Protein AF-A0A0M3QE42-F1 (afdb_monomer_lite)

Foldseek 3Di:
DDPPPDPDQPFDLVVCLVLLVVLQVLQQAWADDDPDTHGGDHCPVCSSVLSVLLSVLLVLLVVLLVVQVLLQQQAQPLDPVQCVDPVDPHGSDDPPPPDDPDSNVVCCVRPVPDHRDQDQQDDPPPPDVPDDDDPHFDRLRSCLVVLVSLQVSCCVRVNCVPVPRLDWAFDDPPVDPPGFTDSNNIHSSNSSSQSSVCVSPVRDGSSSVRCSNVVSVVVVVVVVVVD

Secondary structure (DSSP, 8-state):
---PPPPPPSS-GGGGHHHHHHHHHHHHS-B--SSSPBP----GGGHHHHHHHHHHHHHHHHHHHHHHHHHHSPPPPSSHHHHS-TTSPPPSS--TT---S-HHHHHHHHT-S---------------TTSPPPSSPPPSTTHHHHHHHHHHHHHHHT-STTS--S----B--SS-TTSPPBGGGS-HHHHHHHHHHHHH-TT--HHHHTTHHHHHHHHHHHHHHH-

Structure (mmCIF, N/CA/C/O backbone):
data_AF-A0A0M3QE42-F1
#
_entry.id   AF-A0A0M3QE42-F1
#
loop_
_atom_site.group_PDB
_atom_site.id
_atom_site.type_symbol
_atom_site.label_atom_id
_atom_site.label_alt_id
_atom_site.label_comp_id
_atom_site.label_asym_id
_atom_site.label_entity_id
_atom_site.label_seq_id
_atom_site.pdbx_PDB_ins_code
_atom_site.Cartn_x
_atom_site.Cartn_y
_atom_site.Cartn_z
_atom_site.occupancy
_atom_site.B_iso_or_equiv
_atom_site.auth_seq_id
_atom_site.auth_comp_id
_atom_site.auth_asym_id
_atom_site.auth_atom_id
_atom_site.pdbx_PDB_model_num
ATOM 1 N N . MET A 1 1 ? -15.932 -22.893 -26.365 1.00 44.62 1 MET A N 1
ATOM 2 C CA . MET A 1 1 ? -15.467 -22.001 -25.290 1.00 44.62 1 MET A CA 1
ATOM 3 C C . MET A 1 1 ? -14.623 -22.874 -24.398 1.00 44.62 1 MET A C 1
ATOM 5 O O . MET A 1 1 ? -15.162 -23.825 -23.853 1.00 44.62 1 MET A O 1
ATOM 9 N N . SER A 1 2 ? -13.308 -22.689 -24.432 1.00 50.50 2 SER A N 1
ATOM 10 C CA . SER A 1 2 ? -12.393 -23.482 -23.618 1.00 50.50 2 SER A CA 1
ATOM 11 C C . SER A 1 2 ? -12.489 -22.955 -22.192 1.00 50.50 2 SER A C 1
ATOM 13 O O . SER A 1 2 ? -12.127 -21.806 -21.953 1.00 50.50 2 SER A O 1
ATOM 15 N N . ASP A 1 3 ? -13.030 -23.766 -21.284 1.00 55.09 3 ASP A N 1
ATOM 16 C CA . ASP A 1 3 ? -12.872 -23.574 -19.842 1.00 55.09 3 ASP A CA 1
ATOM 17 C C . ASP A 1 3 ? -11.412 -23.890 -19.505 1.00 55.09 3 ASP A C 1
ATOM 19 O O . ASP A 1 3 ? -11.077 -24.988 -19.063 1.00 55.09 3 ASP A O 1
ATOM 23 N N . GLU A 1 4 ? -10.511 -22.955 -19.806 1.00 64.25 4 GLU A N 1
ATOM 24 C CA . GLU A 1 4 ? -9.191 -23.000 -19.193 1.00 64.25 4 GLU A CA 1
ATOM 25 C C . GLU A 1 4 ? -9.388 -22.785 -17.688 1.00 64.25 4 GLU A C 1
ATOM 27 O O . GLU A 1 4 ? -10.012 -21.790 -17.292 1.00 64.25 4 GLU A O 1
ATOM 32 N N . PRO A 1 5 ? -8.928 -23.724 -16.838 1.00 63.28 5 PRO A N 1
ATOM 33 C CA . PRO A 1 5 ? -9.005 -23.541 -15.402 1.00 63.28 5 PRO A CA 1
ATOM 34 C C . PRO A 1 5 ? -8.263 -22.252 -15.054 1.00 63.28 5 PRO A C 1
ATOM 36 O O . PRO A 1 5 ? -7.123 -22.051 -15.475 1.00 63.28 5 PRO A O 1
ATOM 39 N N . GLN A 1 6 ? -8.938 -21.364 -14.322 1.00 66.81 6 GLN A N 1
ATOM 40 C CA . GLN A 1 6 ? -8.297 -20.160 -13.808 1.00 66.81 6 GLN A CA 1
ATOM 41 C C . GLN A 1 6 ? -7.058 -20.585 -13.009 1.00 66.81 6 GLN A C 1
ATOM 43 O O . GLN A 1 6 ? -7.158 -21.540 -12.229 1.00 66.81 6 GLN A O 1
ATOM 48 N N . PRO A 1 7 ? -5.906 -19.922 -13.209 1.00 75.00 7 PRO A N 1
ATOM 49 C CA . PRO A 1 7 ? -4.719 -20.217 -12.426 1.00 75.00 7 PRO A CA 1
ATOM 50 C C . PRO A 1 7 ? -5.053 -20.073 -10.940 1.00 75.00 7 PRO A C 1
ATOM 52 O O . PRO A 1 7 ? -5.794 -19.169 -10.545 1.00 75.00 7 PRO A O 1
ATOM 55 N N . GLU A 1 8 ? -4.548 -20.999 -10.125 1.00 80.56 8 GLU A N 1
ATOM 56 C CA . GLU A 1 8 ? -4.733 -20.914 -8.680 1.00 80.56 8 GLU A CA 1
ATOM 57 C C . GLU A 1 8 ? -4.116 -19.606 -8.158 1.00 80.56 8 GLU A C 1
ATOM 59 O O . GLU A 1 8 ? -3.025 -19.232 -8.601 1.00 80.56 8 GLU A O 1
ATOM 64 N N . PRO A 1 9 ? -4.794 -18.898 -7.234 1.00 82.50 9 PRO A N 1
ATOM 65 C CA . PRO A 1 9 ? -4.269 -17.658 -6.684 1.00 82.50 9 PRO A CA 1
ATOM 66 C C . PRO A 1 9 ? -2.961 -17.927 -5.941 1.00 82.50 9 PRO A C 1
ATOM 68 O O . PRO A 1 9 ? -2.854 -18.888 -5.171 1.00 82.50 9 PRO A O 1
ATOM 71 N N . MET A 1 10 ? -1.981 -17.044 -6.138 1.00 86.75 10 MET A N 1
ATOM 72 C CA . MET A 1 10 ? -0.652 -17.172 -5.534 1.00 86.75 10 MET A CA 1
ATOM 73 C C . MET A 1 10 ? -0.719 -17.144 -4.002 1.00 86.75 10 MET A C 1
ATOM 75 O O . MET A 1 10 ? 0.046 -17.816 -3.307 1.00 86.75 10 MET A O 1
ATOM 79 N N . TYR A 1 11 ? -1.675 -16.381 -3.475 1.00 91.19 11 TYR A N 1
ATOM 80 C CA . TYR A 1 11 ? -1.849 -16.131 -2.059 1.00 91.19 11 TYR A CA 1
ATOM 81 C C . TYR A 1 11 ? -3.229 -16.568 -1.576 1.00 91.19 11 TYR A C 1
ATOM 83 O O . TYR A 1 11 ? -4.256 -16.156 -2.106 1.00 91.19 11 TYR A O 1
ATOM 91 N N . GLN A 1 12 ? -3.252 -17.376 -0.514 1.00 93.62 12 GLN A N 1
ATOM 92 C CA . GLN A 1 12 ? -4.492 -17.814 0.128 1.00 93.62 12 GLN A CA 1
ATOM 93 C C . GLN A 1 12 ? -4.922 -16.797 1.202 1.00 93.62 12 GLN A C 1
ATOM 95 O O . GLN A 1 12 ? -4.116 -16.487 2.091 1.00 93.62 12 GLN A O 1
ATOM 100 N N . PRO A 1 13 ? -6.168 -16.281 1.179 1.00 93.25 13 PRO A N 1
ATOM 101 C CA . PRO A 1 13 ? -6.657 -15.289 2.143 1.00 93.25 13 PRO A CA 1
ATOM 102 C C . PRO A 1 13 ? -6.469 -15.684 3.613 1.00 93.25 13 PRO A C 1
ATOM 104 O O . PRO A 1 13 ? -6.177 -14.841 4.463 1.00 93.25 13 PRO A O 1
ATOM 107 N N . GLU A 1 14 ? -6.592 -16.970 3.933 1.00 94.81 14 GLU A N 1
ATOM 108 C CA . GLU A 1 14 ? -6.484 -17.516 5.286 1.00 94.81 14 GLU A CA 1
ATOM 109 C C . GLU A 1 14 ? -5.130 -17.194 5.928 1.00 94.81 14 GLU A C 1
ATOM 111 O O . GLU A 1 14 ? -5.069 -16.904 7.127 1.00 94.81 14 GLU A O 1
ATOM 116 N N . ALA A 1 15 ? -4.057 -17.160 5.129 1.00 94.06 15 ALA A N 1
ATOM 117 C CA . ALA A 1 15 ? -2.713 -16.820 5.590 1.00 94.06 15 ALA A CA 1
ATOM 118 C C . ALA A 1 15 ? -2.605 -15.364 6.079 1.00 94.06 15 ALA A C 1
ATOM 120 O O . ALA A 1 15 ? -1.759 -15.043 6.917 1.00 94.06 15 ALA A O 1
ATOM 121 N N . PHE A 1 16 ? -3.486 -14.480 5.605 1.00 95.62 16 PHE A N 1
ATOM 122 C CA . PHE A 1 16 ? -3.503 -13.062 5.963 1.00 95.62 16 PHE A CA 1
ATOM 123 C C . PHE A 1 16 ? -4.461 -12.740 7.113 1.00 95.62 16 PHE A C 1
ATOM 125 O O . PHE A 1 16 ? -4.462 -11.616 7.620 1.00 95.62 16 PHE A O 1
ATOM 132 N N . ARG A 1 17 ? -5.240 -13.714 7.596 1.00 95.81 17 ARG A N 1
ATOM 133 C CA . ARG A 1 17 ? -6.201 -13.513 8.689 1.00 95.81 17 ARG A CA 1
ATOM 134 C C . ARG A 1 17 ? -5.578 -12.940 9.977 1.00 95.81 17 ARG A C 1
ATOM 136 O O . ARG A 1 17 ? -6.191 -12.038 10.555 1.00 95.81 17 ARG A O 1
ATOM 143 N N . PRO A 1 18 ? -4.377 -13.366 10.430 1.00 96.94 18 PRO A N 1
ATOM 144 C CA . PRO A 1 18 ? -3.736 -12.772 11.607 1.00 96.94 18 PRO A CA 1
ATOM 145 C C . PRO A 1 18 ? -3.394 -11.289 11.418 1.00 96.94 18 PRO A C 1
ATOM 147 O O . PRO A 1 18 ? -3.634 -10.476 12.312 1.00 96.94 18 PRO A O 1
ATOM 150 N N . LEU A 1 19 ? -2.895 -10.913 10.236 1.00 95.31 19 LEU A N 1
ATOM 151 C CA . LEU A 1 19 ? -2.617 -9.515 9.912 1.00 95.31 19 LEU A CA 1
ATOM 152 C C . LEU A 1 19 ? -3.911 -8.700 9.809 1.00 95.31 19 LEU A C 1
ATOM 154 O O . LEU A 1 19 ? -3.964 -7.579 10.310 1.00 95.31 19 LEU A O 1
ATOM 158 N N . ALA A 1 20 ? -4.976 -9.271 9.238 1.00 96.44 20 ALA A N 1
ATOM 159 C CA . ALA A 1 20 ? -6.283 -8.623 9.171 1.00 96.44 20 ALA A CA 1
ATOM 160 C C . ALA A 1 20 ? -6.798 -8.297 10.579 1.00 96.44 20 ALA A C 1
ATOM 162 O O . ALA A 1 20 ? -7.226 -7.173 10.835 1.00 96.44 20 ALA A O 1
ATOM 163 N N . ALA A 1 21 ? -6.690 -9.248 11.512 1.00 97.25 21 ALA A N 1
ATOM 164 C CA . ALA A 1 21 ? -7.050 -9.039 12.910 1.00 97.25 21 ALA A CA 1
ATOM 165 C C . ALA A 1 21 ? -6.196 -7.940 13.567 1.00 97.25 21 ALA A C 1
ATOM 167 O O . ALA A 1 21 ? -6.734 -7.067 14.247 1.00 97.25 21 ALA A O 1
ATOM 168 N N . HIS A 1 22 ? -4.884 -7.925 13.312 1.00 96.94 22 HIS A N 1
ATOM 169 C CA . HIS A 1 22 ? -4.002 -6.871 13.814 1.00 96.94 22 HIS A CA 1
ATOM 170 C C . HIS A 1 22 ? -4.393 -5.480 13.286 1.00 96.94 22 HIS A C 1
ATOM 172 O O . HIS A 1 22 ? -4.472 -4.520 14.054 1.00 96.94 22 HIS A O 1
ATOM 178 N N . ILE A 1 23 ? -4.709 -5.374 11.994 1.00 95.75 23 ILE A N 1
ATOM 179 C CA . ILE A 1 23 ? -5.174 -4.132 11.370 1.00 95.75 23 ILE A CA 1
ATOM 180 C C . ILE A 1 23 ? -6.513 -3.682 11.959 1.00 95.75 23 ILE A C 1
ATOM 182 O O . ILE A 1 23 ? -6.682 -2.491 12.222 1.00 95.75 23 ILE A O 1
ATOM 186 N N . VAL A 1 24 ? -7.458 -4.600 12.184 1.00 96.38 24 VAL A N 1
ATOM 187 C CA . VAL A 1 24 ? -8.750 -4.299 12.825 1.00 96.38 24 VAL A CA 1
ATOM 188 C C . VAL A 1 24 ? -8.527 -3.689 14.207 1.00 96.38 24 VAL A C 1
ATOM 190 O O . VAL A 1 24 ? -9.070 -2.622 14.504 1.00 96.38 24 VAL A O 1
ATOM 193 N N . GLU A 1 25 ? -7.684 -4.316 15.028 1.00 96.75 25 GLU A N 1
ATOM 194 C CA . GLU A 1 25 ? -7.369 -3.813 16.365 1.00 96.75 25 GLU A CA 1
ATOM 195 C C . GLU A 1 25 ? -6.672 -2.451 16.313 1.00 96.75 25 GLU A C 1
ATOM 197 O O . GLU A 1 25 ? -7.048 -1.534 17.048 1.00 96.75 25 GLU A O 1
ATOM 202 N N . ALA A 1 26 ? -5.717 -2.270 15.396 1.00 94.56 26 ALA A N 1
ATOM 203 C CA . ALA A 1 26 ? -5.041 -0.995 15.191 1.00 94.56 26 ALA A CA 1
ATOM 204 C C . ALA A 1 26 ? -6.006 0.102 14.713 1.00 94.56 26 ALA A C 1
ATOM 206 O O . ALA A 1 26 ? -5.924 1.239 15.179 1.00 94.56 26 ALA A O 1
ATOM 207 N N . ALA A 1 27 ? -6.937 -0.201 13.808 1.00 92.75 27 ALA A N 1
ATOM 208 C CA . ALA A 1 27 ? -7.921 0.745 13.283 1.00 92.75 27 ALA A CA 1
ATOM 209 C C . ALA A 1 27 ? -8.942 1.184 14.345 1.00 92.75 27 ALA A C 1
ATOM 211 O O . ALA A 1 27 ? -9.356 2.349 14.348 1.00 92.75 27 ALA A O 1
ATOM 212 N N . ARG A 1 28 ? -9.290 0.286 15.276 1.00 94.12 28 ARG A N 1
ATOM 213 C CA . ARG A 1 28 ? -10.228 0.551 16.375 1.00 94.12 28 ARG A CA 1
ATOM 214 C C . ARG A 1 28 ? -9.666 1.518 17.416 1.00 94.12 28 ARG A C 1
ATOM 216 O O . ARG A 1 28 ? -10.439 2.245 18.041 1.00 94.12 28 ARG A O 1
ATOM 223 N N . GLN A 1 29 ? -8.342 1.567 17.589 1.00 93.88 29 GLN A N 1
ATOM 224 C CA . GLN A 1 29 ? -7.724 2.460 18.574 1.00 93.88 29 GLN A CA 1
ATOM 225 C C . GLN A 1 29 ? -8.091 3.933 18.313 1.00 93.88 29 GLN A C 1
ATOM 227 O O . GLN A 1 29 ? -8.154 4.364 17.157 1.00 93.88 29 GLN A O 1
ATOM 232 N N . PRO A 1 30 ? -8.274 4.756 19.356 1.00 92.00 30 PRO A N 1
ATOM 233 C CA . PRO A 1 30 ? -8.447 6.190 19.172 1.00 92.00 30 PRO A CA 1
ATOM 234 C C . PRO A 1 30 ? -7.209 6.816 18.512 1.00 92.00 30 PRO A C 1
ATOM 236 O O . PRO A 1 30 ? -6.084 6.325 18.630 1.00 92.00 30 PRO A O 1
ATOM 239 N N . VAL A 1 31 ? -7.415 7.911 17.786 1.00 90.06 31 VAL A N 1
ATOM 240 C CA . VAL A 1 31 ? -6.339 8.703 17.185 1.00 90.06 31 VAL A CA 1
ATOM 241 C C . VAL A 1 31 ? -5.979 9.827 18.144 1.00 90.06 31 VAL A C 1
ATOM 243 O O . VAL A 1 31 ? -6.787 10.729 18.387 1.00 90.06 31 VAL A O 1
ATOM 246 N N . LEU A 1 32 ? -4.761 9.782 18.673 1.00 86.44 32 LEU A N 1
ATOM 247 C CA . LEU A 1 32 ? -4.222 10.806 19.558 1.00 86.44 32 LEU A CA 1
ATOM 248 C C . LEU A 1 32 ? -3.890 12.076 18.761 1.00 86.44 32 LEU A C 1
ATOM 250 O O . LEU A 1 32 ? -3.420 12.019 17.624 1.00 86.44 32 LEU A O 1
ATOM 254 N N . GLY A 1 33 ? -4.150 13.243 19.349 1.00 72.12 33 GLY A N 1
ATOM 255 C CA . GLY A 1 33 ? -3.817 14.535 18.750 1.00 72.12 33 GLY A CA 1
ATOM 256 C C . GLY A 1 33 ? -4.855 15.622 19.010 1.00 72.12 33 GLY A C 1
ATOM 257 O O . GLY A 1 33 ? -6.055 15.370 18.962 1.00 72.12 33 GLY A O 1
ATOM 258 N N . GLY A 1 34 ? -4.388 16.851 19.238 1.00 67.50 34 GLY A N 1
ATOM 259 C CA . GLY A 1 34 ? -5.246 17.991 19.577 1.00 67.50 34 GLY A CA 1
ATOM 260 C C . GLY A 1 34 ? -5.714 17.989 21.039 1.00 67.50 34 GLY A C 1
ATOM 261 O O . GLY A 1 34 ? -5.066 17.403 21.900 1.00 67.50 34 GLY A O 1
ATOM 262 N N . LYS A 1 35 ? -6.832 18.677 21.323 1.00 67.56 35 LYS A N 1
ATOM 263 C CA . LYS A 1 35 ? -7.401 18.805 22.682 1.00 67.56 35 LYS A CA 1
ATOM 264 C C . LYS A 1 35 ? -8.099 17.528 23.181 1.00 67.56 35 LYS A C 1
ATOM 266 O O . LYS A 1 35 ? -8.241 17.365 24.387 1.00 67.56 35 LYS A O 1
ATOM 271 N N . SER A 1 36 ? -8.538 16.644 22.280 1.00 79.56 36 SER A N 1
ATOM 272 C CA . SER A 1 36 ? -9.216 15.384 22.610 1.00 79.56 36 SER A CA 1
ATOM 273 C C . SER A 1 36 ? -8.946 14.297 21.553 1.00 79.56 36 SER A C 1
ATOM 275 O O . SER A 1 36 ? -8.851 14.622 20.365 1.00 79.56 36 SER A O 1
ATOM 277 N N . PRO A 1 37 ? -8.833 13.010 21.945 1.00 84.50 37 PRO A N 1
ATOM 278 C CA . PRO A 1 37 ? -8.665 11.911 20.997 1.00 84.50 37 PRO A CA 1
ATOM 279 C C . PRO A 1 37 ? -9.863 11.783 20.053 1.00 84.50 37 PRO A C 1
ATOM 281 O O . PRO A 1 37 ? -11.017 11.888 20.471 1.00 84.50 37 PRO A O 1
ATOM 284 N N . ARG A 1 38 ? -9.593 11.513 18.775 1.00 87.00 38 ARG A N 1
ATOM 285 C CA . ARG A 1 38 ? -10.641 11.199 17.794 1.00 87.00 38 ARG A CA 1
ATOM 286 C C . ARG A 1 38 ? -10.960 9.702 17.847 1.00 87.00 38 ARG A C 1
ATOM 288 O O . ARG A 1 38 ? -10.033 8.914 18.038 1.00 87.00 38 ARG A O 1
ATOM 295 N N . PRO A 1 39 ? -12.226 9.291 17.667 1.00 89.06 39 PRO A N 1
ATOM 296 C CA . PRO A 1 39 ? -12.577 7.875 17.671 1.00 89.06 39 PRO A CA 1
ATOM 297 C C . PRO A 1 39 ? -11.884 7.132 16.521 1.00 89.06 39 PRO A C 1
ATOM 299 O O . PRO A 1 39 ? -11.649 7.703 15.451 1.00 89.06 39 PRO A O 1
ATOM 302 N N . GLY A 1 40 ? -11.552 5.863 16.765 1.00 90.38 40 GLY A N 1
ATOM 303 C CA . GLY A 1 40 ? -11.130 4.929 15.724 1.00 90.38 40 GLY A CA 1
ATOM 304 C C . GLY A 1 40 ? -12.312 4.444 14.883 1.00 90.38 40 GLY A C 1
ATOM 305 O O . GLY A 1 40 ? -13.408 5.008 14.934 1.00 90.38 40 GLY A O 1
ATOM 306 N N . ILE A 1 41 ? -12.089 3.383 14.112 1.00 91.25 41 ILE A N 1
ATOM 307 C CA . ILE A 1 41 ? -13.128 2.721 13.319 1.00 91.25 41 ILE A CA 1
ATOM 308 C C . ILE A 1 41 ? -13.089 1.216 13.551 1.00 91.25 41 ILE A C 1
ATOM 310 O O . ILE A 1 41 ? -12.017 0.618 13.614 1.00 91.25 41 ILE A O 1
ATOM 314 N N . ASP A 1 42 ? -14.262 0.602 13.673 1.00 92.31 42 ASP A N 1
ATOM 315 C CA . ASP A 1 42 ? -14.359 -0.846 13.781 1.00 92.31 42 ASP A CA 1
ATOM 316 C C . ASP A 1 42 ? -14.416 -1.481 12.389 1.00 92.31 42 ASP A C 1
ATOM 318 O O . ASP A 1 42 ? -15.416 -1.374 11.683 1.00 92.31 42 ASP A O 1
ATOM 322 N N . LEU A 1 43 ? -13.322 -2.135 11.997 1.00 93.12 43 LEU A N 1
ATOM 323 C CA . LEU A 1 43 ? -13.245 -2.919 10.762 1.00 93.12 43 LEU A CA 1
ATOM 324 C C . LEU A 1 43 ? -13.576 -4.401 10.990 1.00 93.12 43 LEU A C 1
ATOM 326 O O . LEU A 1 43 ? -13.522 -5.180 10.040 1.00 93.12 43 LEU A O 1
ATOM 330 N N . GLY A 1 44 ? -13.926 -4.801 12.220 1.00 95.50 44 GLY A N 1
ATOM 331 C CA . GLY A 1 44 ? -14.235 -6.187 12.585 1.00 95.50 44 GLY A CA 1
ATOM 332 C C . GLY A 1 44 ? -15.232 -6.886 11.650 1.00 95.50 44 GLY A C 1
ATOM 333 O O . GLY A 1 44 ? -14.940 -8.001 11.215 1.00 95.50 44 GLY A O 1
ATOM 334 N N . PRO A 1 45 ? -16.342 -6.240 11.234 1.00 95.69 45 PRO A N 1
ATOM 335 C CA . PRO A 1 45 ? -17.294 -6.821 10.277 1.00 95.69 45 PRO A CA 1
ATOM 336 C C . PRO A 1 45 ? -16.718 -7.134 8.886 1.00 95.69 45 PRO A C 1
ATOM 338 O O . PRO A 1 45 ? -17.389 -7.755 8.063 1.00 95.69 45 PRO A O 1
ATOM 341 N N . HIS A 1 46 ? -15.503 -6.674 8.584 1.00 95.00 46 HIS A N 1
ATOM 342 C CA . HIS A 1 46 ? -14.848 -6.830 7.288 1.00 95.00 46 HIS A CA 1
ATOM 343 C C . HIS A 1 46 ? -13.553 -7.642 7.368 1.00 95.00 46 HIS A C 1
ATOM 345 O O . HIS A 1 46 ? -12.783 -7.613 6.414 1.00 95.00 46 HIS A O 1
ATOM 351 N N . LEU A 1 47 ? -13.308 -8.365 8.467 1.00 96.00 47 LEU A N 1
ATOM 352 C CA . LEU A 1 47 ? -12.064 -9.107 8.696 1.00 96.00 47 LEU A CA 1
ATOM 353 C C . LEU A 1 47 ? -11.720 -10.063 7.545 1.00 96.00 47 LEU A C 1
ATOM 355 O O . LEU A 1 47 ? -10.626 -9.976 6.994 1.00 96.00 47 LEU A O 1
ATOM 359 N N . ASP A 1 48 ? -12.656 -10.918 7.130 1.00 96.00 48 ASP A N 1
ATOM 360 C CA . ASP A 1 48 ? -12.403 -11.884 6.050 1.00 96.00 48 ASP A CA 1
ATOM 361 C C . ASP A 1 48 ? -12.246 -11.181 4.689 1.00 96.00 48 ASP A C 1
ATOM 363 O O . ASP A 1 48 ? -11.385 -11.529 3.885 1.00 96.00 48 ASP A O 1
ATOM 367 N N . ALA A 1 49 ? -13.011 -10.110 4.453 1.00 95.62 49 ALA A N 1
ATOM 368 C CA . ALA A 1 49 ? -12.882 -9.295 3.244 1.00 95.62 49 ALA A CA 1
ATOM 369 C C . ALA A 1 49 ? -11.563 -8.503 3.192 1.00 95.62 49 ALA A C 1
ATOM 371 O O . ALA A 1 49 ? -11.109 -8.143 2.108 1.00 95.62 49 ALA A O 1
ATOM 372 N N . LEU A 1 50 ? -10.977 -8.182 4.345 1.00 96.25 50 LEU A N 1
ATOM 373 C CA . LEU A 1 50 ? -9.665 -7.556 4.456 1.00 96.25 50 LEU A CA 1
ATOM 374 C C . LEU A 1 50 ? -8.552 -8.589 4.228 1.00 96.25 50 LEU A C 1
ATOM 376 O O . LEU A 1 50 ? -7.572 -8.275 3.563 1.00 96.25 50 LEU A O 1
ATOM 380 N N . ALA A 1 51 ? -8.721 -9.817 4.725 1.00 96.94 51 ALA A N 1
ATOM 381 C CA . ALA A 1 51 ? -7.806 -10.923 4.453 1.00 96.94 51 ALA A CA 1
ATOM 382 C C . ALA A 1 51 ? -7.728 -11.242 2.950 1.00 96.94 51 ALA A C 1
ATOM 384 O O . ALA A 1 51 ? -6.631 -11.322 2.402 1.00 96.94 51 ALA A O 1
ATOM 385 N N . ALA A 1 52 ? -8.880 -11.306 2.272 1.00 96.06 52 ALA A N 1
ATOM 386 C CA . ALA A 1 52 ? -8.947 -11.483 0.821 1.00 96.06 52 ALA A CA 1
ATOM 387 C C . ALA A 1 52 ? -8.278 -10.329 0.056 1.00 96.06 52 ALA A C 1
ATOM 389 O O . ALA A 1 52 ? -7.448 -10.571 -0.811 1.00 96.06 52 ALA A O 1
ATOM 390 N N . LEU A 1 53 ? -8.554 -9.075 0.442 1.00 96.31 53 LEU A N 1
ATOM 391 C CA . LEU A 1 53 ? -7.894 -7.914 -0.162 1.00 96.31 53 LEU A CA 1
ATOM 392 C C . LEU A 1 53 ? -6.367 -8.003 -0.063 1.00 96.31 53 LEU A C 1
ATOM 394 O O . LEU A 1 53 ? -5.681 -7.616 -1.000 1.00 96.31 53 LEU A O 1
ATOM 398 N N . MET A 1 54 ? -5.834 -8.460 1.074 1.00 96.19 54 MET A N 1
ATOM 399 C CA . MET A 1 54 ? -4.387 -8.569 1.269 1.00 96.19 54 MET A CA 1
ATOM 400 C C . MET A 1 54 ? -3.745 -9.642 0.397 1.00 96.19 54 MET A C 1
ATOM 402 O O . MET A 1 54 ? -2.635 -9.412 -0.071 1.00 96.19 54 MET A O 1
ATOM 406 N N . ALA A 1 55 ? -4.434 -10.758 0.153 1.00 95.06 55 ALA A N 1
ATOM 407 C CA . ALA A 1 55 ? -3.976 -11.755 -0.809 1.00 95.06 55 ALA A CA 1
ATOM 408 C C . ALA A 1 55 ? -3.883 -11.149 -2.221 1.00 95.06 55 ALA A C 1
ATOM 410 O O . ALA A 1 55 ? -2.819 -11.208 -2.834 1.00 95.06 55 ALA A O 1
ATOM 411 N N . ASP A 1 56 ? -4.938 -10.455 -2.669 1.00 94.12 56 ASP A N 1
ATOM 412 C CA . ASP A 1 56 ? -4.962 -9.796 -3.982 1.00 94.12 56 ASP A CA 1
ATOM 413 C C . ASP A 1 56 ? -3.841 -8.753 -4.116 1.00 94.12 56 ASP A C 1
ATOM 415 O O . ASP A 1 56 ? -3.101 -8.727 -5.098 1.00 94.12 56 ASP A O 1
ATOM 419 N N . VAL A 1 57 ? -3.692 -7.866 -3.122 1.00 95.81 57 VAL A N 1
ATOM 420 C CA . VAL A 1 57 ? -2.691 -6.795 -3.217 1.00 95.81 57 VAL A CA 1
ATOM 421 C C . VAL A 1 57 ? -1.260 -7.290 -3.048 1.00 95.81 57 VAL A C 1
ATOM 423 O O . VAL A 1 57 ? -0.358 -6.603 -3.520 1.00 95.81 57 VAL A O 1
ATOM 426 N N . ALA A 1 58 ? -1.039 -8.437 -2.397 1.00 95.00 58 ALA A N 1
ATOM 427 C CA . ALA A 1 58 ? 0.279 -9.059 -2.324 1.00 95.00 58 ALA A CA 1
ATOM 428 C C . ALA A 1 58 ? 0.727 -9.540 -3.703 1.00 95.00 58 ALA A C 1
ATOM 430 O O . ALA A 1 58 ? 1.813 -9.177 -4.146 1.00 95.00 58 ALA A O 1
ATOM 431 N N . GLU A 1 59 ? -0.153 -10.233 -4.425 1.00 93.12 59 GLU A N 1
ATOM 432 C CA . GLU A 1 59 ? 0.117 -10.662 -5.797 1.00 93.12 59 GLU A CA 1
ATOM 433 C C . GLU A 1 59 ? 0.350 -9.459 -6.723 1.00 93.12 59 GLU A C 1
ATOM 435 O O . GLU A 1 59 ? 1.332 -9.398 -7.462 1.00 93.12 59 GLU A O 1
ATOM 440 N N . TRP A 1 60 ? -0.506 -8.435 -6.644 1.00 92.62 60 TRP A N 1
ATOM 441 C CA . TRP A 1 60 ? -0.355 -7.245 -7.490 1.00 92.62 60 TRP A CA 1
ATOM 442 C C . TRP A 1 60 ? 0.909 -6.454 -7.175 1.00 92.62 60 TRP A C 1
ATOM 444 O O . TRP A 1 60 ? 1.479 -5.833 -8.073 1.00 92.62 60 TRP A O 1
ATOM 454 N N . TYR A 1 61 ? 1.320 -6.429 -5.907 1.00 94.31 61 TYR A N 1
ATOM 455 C CA . TYR A 1 61 ? 2.557 -5.785 -5.500 1.00 94.31 61 TYR A CA 1
ATOM 456 C C . TYR A 1 61 ? 3.769 -6.502 -6.085 1.00 94.31 61 TYR A C 1
ATOM 458 O O . TYR A 1 61 ? 4.646 -5.818 -6.599 1.00 94.31 61 TYR A O 1
ATOM 466 N N . GLU A 1 62 ? 3.804 -7.835 -6.058 1.00 92.62 62 GLU A N 1
ATOM 467 C CA . GLU A 1 62 ? 4.902 -8.612 -6.647 1.00 92.62 62 GLU A CA 1
ATOM 468 C C . GLU A 1 62 ? 5.012 -8.377 -8.144 1.00 92.62 62 GLU A C 1
ATOM 470 O O . GLU A 1 62 ? 6.058 -7.943 -8.613 1.00 92.62 62 GLU A O 1
ATOM 475 N N . VAL A 1 63 ? 3.905 -8.494 -8.879 1.00 89.94 63 VAL A N 1
ATOM 476 C CA . VAL A 1 63 ? 3.900 -8.223 -10.323 1.00 89.94 63 VAL A CA 1
ATOM 477 C C . VAL A 1 63 ? 4.353 -6.789 -10.627 1.00 89.94 63 VAL A C 1
ATOM 479 O O . VAL A 1 63 ? 5.126 -6.553 -11.556 1.00 89.94 63 VAL A O 1
ATOM 482 N N . ALA A 1 64 ? 3.885 -5.804 -9.852 1.00 88.00 64 ALA A N 1
ATOM 483 C CA . ALA A 1 64 ? 4.273 -4.407 -10.041 1.00 88.00 64 ALA A CA 1
ATOM 484 C C . ALA A 1 64 ? 5.724 -4.130 -9.625 1.00 88.00 64 ALA A C 1
ATOM 486 O O . ALA A 1 64 ? 6.349 -3.212 -10.159 1.00 88.00 64 ALA A O 1
ATOM 487 N N . ARG A 1 65 ? 6.245 -4.882 -8.656 1.00 89.19 65 ARG A N 1
ATOM 488 C CA . ARG A 1 65 ? 7.628 -4.804 -8.204 1.00 89.19 65 ARG A CA 1
ATOM 489 C C . ARG A 1 65 ? 8.555 -5.413 -9.242 1.00 89.19 65 ARG A C 1
ATOM 491 O O . ARG A 1 65 ? 9.491 -4.724 -9.617 1.00 89.19 65 ARG A O 1
ATOM 498 N N . ASP A 1 66 ? 8.255 -6.598 -9.758 1.00 86.94 66 ASP A N 1
ATOM 499 C CA . ASP A 1 66 ? 9.034 -7.259 -10.808 1.00 86.94 66 ASP A CA 1
ATOM 500 C C . ASP A 1 66 ? 9.086 -6.400 -12.077 1.00 86.94 66 ASP A C 1
ATOM 502 O O . ASP A 1 66 ? 10.155 -6.167 -12.637 1.00 86.94 66 ASP A O 1
ATOM 506 N N . ASP A 1 67 ? 7.943 -5.842 -12.499 1.00 82.31 67 ASP A N 1
ATOM 507 C CA . ASP A 1 67 ? 7.891 -4.904 -13.628 1.00 82.31 67 ASP A CA 1
ATOM 508 C C . ASP A 1 67 ? 8.691 -3.625 -13.346 1.00 82.31 67 ASP A C 1
ATOM 510 O O . ASP A 1 67 ? 9.367 -3.110 -14.237 1.00 82.31 67 ASP A O 1
ATOM 514 N N . TRP A 1 68 ? 8.653 -3.104 -12.116 1.00 83.31 68 TRP A N 1
ATOM 515 C CA . TRP A 1 68 ? 9.471 -1.953 -11.746 1.00 83.31 68 TRP A CA 1
ATOM 516 C C . TRP A 1 68 ? 10.961 -2.306 -11.751 1.00 83.31 68 TRP A C 1
ATOM 518 O O . TRP A 1 68 ? 11.733 -1.575 -12.362 1.00 83.31 68 TRP A O 1
ATOM 528 N N . GLU A 1 69 ? 11.377 -3.403 -11.124 1.00 81.12 69 GLU A N 1
ATOM 529 C CA . GLU A 1 69 ? 12.774 -3.843 -11.077 1.00 81.12 69 GLU A CA 1
ATOM 530 C C . GLU A 1 69 ? 13.309 -4.050 -12.500 1.00 81.12 69 GLU A C 1
ATOM 532 O O . GLU A 1 69 ? 14.323 -3.448 -12.854 1.00 81.12 69 GLU A O 1
ATOM 537 N N . ALA A 1 70 ? 12.562 -4.744 -13.364 1.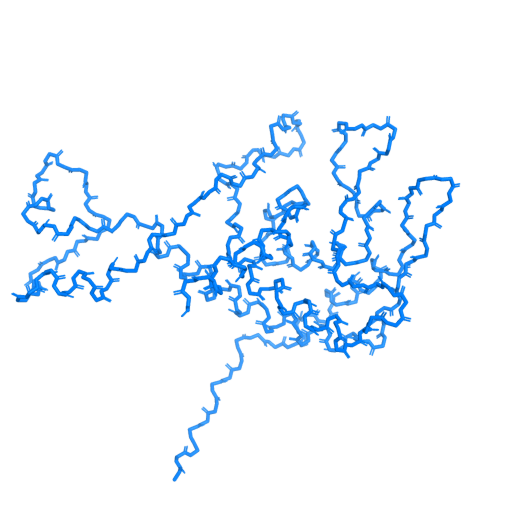00 75.94 70 ALA A N 1
ATOM 538 C CA . ALA A 1 70 ? 12.920 -4.950 -14.767 1.00 75.94 70 ALA A CA 1
ATOM 539 C C . ALA A 1 70 ? 13.114 -3.637 -15.551 1.00 75.94 70 ALA A C 1
ATOM 541 O O . ALA A 1 70 ? 14.007 -3.549 -16.388 1.00 75.94 70 ALA A O 1
ATOM 542 N N . ARG A 1 71 ? 12.314 -2.598 -15.270 1.00 69.69 71 ARG A N 1
ATOM 543 C CA . ARG A 1 71 ? 12.431 -1.271 -15.914 1.00 69.69 71 ARG A CA 1
ATOM 544 C C . ARG A 1 71 ? 13.507 -0.362 -15.317 1.00 69.69 71 ARG A C 1
ATOM 546 O O . ARG A 1 71 ? 13.713 0.730 -15.842 1.00 69.69 71 ARG A O 1
ATOM 553 N N . ASN A 1 72 ? 14.103 -0.731 -14.183 1.00 71.25 72 ASN A N 1
ATOM 554 C CA . ASN A 1 72 ? 15.173 0.041 -13.538 1.00 71.25 72 ASN A CA 1
ATOM 555 C C . ASN A 1 72 ? 16.538 -0.659 -13.624 1.00 71.25 72 ASN A C 1
ATOM 557 O O . ASN A 1 72 ? 17.536 -0.075 -13.203 1.00 71.25 72 ASN A O 1
ATOM 561 N N . VAL A 1 73 ? 16.606 -1.870 -14.184 1.00 69.56 73 VAL A N 1
ATOM 562 C CA . VAL A 1 73 ? 17.858 -2.405 -14.728 1.00 69.56 73 VAL A CA 1
ATOM 563 C C . VAL A 1 73 ? 18.230 -1.561 -15.946 1.00 69.56 73 VAL A C 1
ATOM 565 O O . VAL A 1 73 ? 17.360 -1.216 -16.744 1.00 69.56 73 VAL A O 1
ATOM 568 N N . ALA A 1 74 ? 19.508 -1.196 -16.076 1.00 63.84 74 ALA A N 1
ATOM 569 C CA . ALA A 1 74 ? 19.975 -0.453 -17.240 1.00 63.84 74 ALA A CA 1
ATOM 570 C C . ALA A 1 74 ? 19.678 -1.277 -18.508 1.00 63.84 74 ALA A C 1
ATOM 572 O O . ALA A 1 74 ? 20.183 -2.401 -18.613 1.00 63.84 74 ALA A O 1
ATOM 573 N N . PRO A 1 75 ? 18.855 -0.771 -19.448 1.00 64.81 75 PRO A N 1
ATOM 574 C CA . PRO A 1 75 ? 18.658 -1.465 -20.710 1.00 64.81 75 PRO A CA 1
ATOM 575 C C . PRO A 1 75 ? 19.985 -1.484 -21.484 1.00 64.81 75 PRO A C 1
ATOM 577 O O . PRO A 1 75 ? 20.828 -0.604 -21.271 1.00 64.81 75 PRO A O 1
ATOM 580 N N . PRO A 1 76 ? 20.188 -2.448 -22.400 1.00 65.94 76 PRO A N 1
ATOM 581 C CA . PRO A 1 76 ? 21.310 -2.370 -23.332 1.00 65.94 76 PRO A CA 1
ATOM 582 C C . PRO A 1 76 ? 21.234 -1.068 -24.145 1.00 65.94 76 PRO A C 1
ATOM 584 O O . PRO A 1 76 ? 20.181 -0.435 -24.254 1.00 65.94 76 PRO A O 1
ATOM 587 N N . ASN A 1 77 ? 22.330 -0.651 -24.770 1.00 67.31 77 ASN A N 1
ATOM 588 C CA . ASN A 1 77 ? 22.262 0.440 -25.733 1.00 67.31 77 ASN A CA 1
ATOM 589 C C . ASN A 1 77 ? 21.355 0.040 -26.908 1.00 67.31 77 ASN A C 1
ATOM 591 O O . ASN A 1 77 ? 21.433 -1.072 -27.434 1.00 67.31 77 ASN A O 1
ATOM 595 N N . ARG A 1 78 ? 20.518 0.984 -27.355 1.00 70.94 78 ARG A N 1
ATOM 596 C CA . ARG A 1 78 ? 19.695 0.826 -28.568 1.00 70.94 78 ARG A CA 1
ATOM 597 C C . ARG A 1 78 ? 20.543 0.581 -29.815 1.00 70.94 78 ARG A C 1
ATOM 599 O O . ARG A 1 78 ? 20.066 -0.018 -30.769 1.00 70.94 78 ARG A O 1
ATOM 606 N N . ASP A 1 79 ? 21.776 1.067 -29.806 1.00 71.25 79 ASP A N 1
ATOM 607 C CA . ASP A 1 79 ? 22.771 0.773 -30.826 1.00 71.25 79 ASP A CA 1
ATOM 608 C C . ASP A 1 79 ? 23.585 -0.456 -30.403 1.00 71.25 79 ASP A C 1
ATOM 610 O O . ASP A 1 79 ? 24.210 -0.439 -29.340 1.00 71.25 79 ASP A O 1
ATOM 614 N N . LEU A 1 80 ? 23.538 -1.517 -31.215 1.00 68.56 80 LEU A N 1
ATOM 615 C CA . LEU A 1 80 ? 24.214 -2.782 -30.928 1.00 68.56 80 LEU A CA 1
ATOM 616 C C . LEU A 1 80 ? 25.735 -2.598 -30.895 1.00 68.56 80 LEU A C 1
ATOM 618 O O . LEU A 1 80 ? 26.386 -3.150 -30.014 1.00 68.56 80 LEU A O 1
ATOM 622 N N . GLU A 1 81 ? 26.289 -1.764 -31.784 1.00 70.19 81 GLU A N 1
ATOM 623 C CA . GLU A 1 81 ? 27.737 -1.531 -31.878 1.00 70.19 81 GLU A CA 1
ATOM 624 C C . GLU A 1 81 ? 28.302 -0.935 -30.579 1.00 70.19 81 GLU A C 1
ATOM 626 O O . GLU A 1 81 ? 29.406 -1.280 -30.168 1.00 70.19 81 GLU A O 1
ATOM 631 N N . ARG A 1 82 ? 27.513 -0.118 -29.865 1.00 69.56 82 ARG A N 1
ATOM 632 C CA . ARG A 1 82 ? 27.902 0.455 -28.563 1.00 69.56 82 ARG A CA 1
ATOM 633 C C . ARG A 1 82 ? 27.892 -0.550 -27.413 1.00 69.56 82 ARG A C 1
ATOM 635 O O . ARG A 1 82 ? 28.544 -0.304 -26.410 1.00 69.56 82 ARG A O 1
ATOM 642 N N . ASN A 1 83 ? 27.154 -1.656 -27.520 1.00 66.12 83 ASN A N 1
ATOM 643 C CA . ASN A 1 83 ? 27.199 -2.731 -26.516 1.00 66.12 83 ASN A CA 1
ATOM 644 C C . ASN A 1 83 ? 28.424 -3.639 -26.684 1.00 66.12 83 ASN A C 1
ATOM 646 O O . ASN A 1 83 ? 28.760 -4.372 -25.761 1.00 66.12 83 ASN A O 1
ATOM 650 N N . LEU A 1 84 ? 29.058 -3.605 -27.860 1.00 67.31 84 LEU A N 1
ATOM 651 C CA . LEU A 1 84 ? 30.262 -4.371 -28.186 1.00 67.31 84 LEU A CA 1
ATOM 652 C C . LEU A 1 84 ? 31.553 -3.583 -27.906 1.00 67.31 84 LEU A C 1
ATOM 654 O O . LEU A 1 84 ? 32.643 -4.143 -28.033 1.00 67.31 84 LEU A O 1
ATOM 658 N N . ASP A 1 85 ? 31.441 -2.297 -27.555 1.00 69.50 85 ASP A N 1
ATOM 659 C CA . ASP A 1 85 ? 32.575 -1.448 -27.199 1.00 69.50 85 ASP A CA 1
ATOM 660 C C . ASP A 1 85 ? 33.103 -1.836 -25.802 1.00 69.50 85 ASP A C 1
ATOM 662 O O . ASP A 1 85 ? 32.382 -1.683 -24.814 1.00 69.50 85 ASP A O 1
ATOM 666 N N . PRO A 1 86 ? 34.347 -2.336 -25.687 1.00 67.88 86 PRO A N 1
ATOM 667 C CA . PRO A 1 86 ? 34.917 -2.758 -24.410 1.00 67.88 86 PRO A CA 1
ATOM 668 C C . PRO A 1 86 ? 35.197 -1.597 -23.440 1.00 67.88 86 PRO A C 1
ATOM 670 O O . PRO A 1 86 ? 35.461 -1.859 -22.265 1.00 67.88 86 PRO A O 1
ATOM 673 N N . ASP A 1 87 ? 35.176 -0.344 -23.912 1.00 75.69 87 ASP A N 1
ATOM 674 C CA . ASP A 1 87 ? 35.379 0.852 -23.086 1.00 75.69 87 ASP A CA 1
ATOM 675 C C . ASP A 1 87 ? 34.058 1.420 -22.512 1.00 75.69 87 ASP A C 1
ATOM 677 O O . ASP A 1 87 ? 34.082 2.301 -21.644 1.00 75.69 87 ASP A O 1
ATOM 681 N N . GLU A 1 88 ? 32.899 0.922 -22.957 1.00 67.19 88 GLU A N 1
ATOM 682 C CA . GLU A 1 88 ? 31.580 1.259 -22.406 1.00 67.19 88 GLU A CA 1
ATOM 683 C C . GLU A 1 88 ? 31.250 0.354 -21.195 1.00 67.19 88 GLU A C 1
ATOM 685 O O . GLU A 1 88 ? 31.745 -0.771 -21.088 1.00 67.19 88 GLU A O 1
ATOM 690 N N . PRO A 1 89 ? 30.439 0.821 -20.222 1.00 64.38 89 PRO A N 1
ATOM 691 C CA . PRO A 1 89 ? 30.032 -0.012 -19.094 1.00 64.38 89 PRO A CA 1
ATOM 692 C C . PRO A 1 89 ? 29.305 -1.267 -19.590 1.00 64.38 89 PRO A C 1
ATOM 694 O O . PRO A 1 89 ? 28.449 -1.162 -20.469 1.00 64.38 89 PRO A O 1
ATOM 697 N N . GLU A 1 90 ? 29.624 -2.425 -18.991 1.00 57.97 90 GLU A N 1
ATOM 698 C CA . GLU A 1 90 ? 29.021 -3.709 -19.368 1.00 57.97 90 GLU A CA 1
ATOM 699 C C . GLU A 1 90 ? 27.492 -3.566 -19.453 1.00 57.97 90 GLU A C 1
ATOM 701 O O . GLU A 1 90 ? 26.857 -3.160 -18.466 1.00 57.97 90 GLU A O 1
ATOM 706 N N . PRO A 1 91 ? 26.880 -3.862 -20.615 1.00 57.59 91 PRO A N 1
ATOM 707 C CA . PRO A 1 91 ? 25.433 -3.873 -20.719 1.00 57.59 91 PRO A CA 1
ATOM 708 C C . PRO A 1 91 ? 24.885 -4.865 -19.689 1.00 57.59 91 PRO A C 1
ATOM 710 O O . PRO A 1 91 ? 25.422 -5.955 -19.511 1.00 57.59 91 PRO A O 1
ATOM 713 N N . GLY A 1 92 ? 23.796 -4.506 -19.001 1.00 57.25 92 GLY A N 1
ATOM 714 C CA . GLY A 1 92 ? 23.198 -5.349 -17.952 1.00 57.25 92 GLY A CA 1
ATOM 715 C C . GLY A 1 92 ? 22.685 -6.717 -18.436 1.00 57.25 92 GLY A C 1
ATOM 716 O O . GLY A 1 92 ? 22.179 -7.491 -17.626 1.00 57.25 92 GLY A O 1
ATOM 717 N N . PHE A 1 93 ? 22.800 -7.000 -19.738 1.00 56.12 93 PHE A N 1
ATOM 718 C CA . PHE A 1 93 ? 22.454 -8.245 -20.410 1.00 56.12 93 PHE A CA 1
ATOM 719 C C . PHE A 1 93 ? 23.477 -8.560 -21.516 1.00 56.12 93 PHE A C 1
ATOM 721 O O . PHE A 1 93 ? 23.787 -7.693 -22.332 1.00 56.12 93 PHE A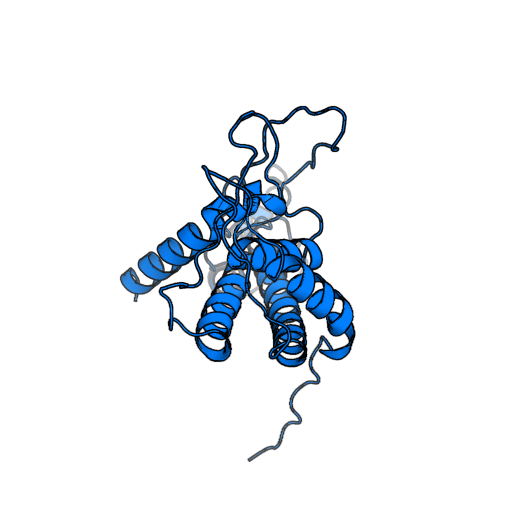 O 1
ATOM 728 N N . ASP A 1 94 ? 23.942 -9.812 -21.556 1.00 53.88 94 ASP A N 1
ATOM 729 C CA . ASP A 1 94 ? 24.763 -10.391 -22.629 1.00 53.88 94 ASP A CA 1
ATOM 730 C C . ASP A 1 94 ? 23.856 -11.196 -23.578 1.00 53.88 94 ASP A C 1
ATOM 732 O O . ASP A 1 94 ? 23.084 -12.048 -23.127 1.00 53.88 94 ASP A O 1
ATOM 736 N N . TYR A 1 95 ? 23.910 -10.906 -24.880 1.00 54.81 95 TYR A N 1
ATOM 737 C CA . TYR A 1 95 ? 23.046 -11.532 -25.889 1.00 54.81 95 TYR A CA 1
ATOM 738 C C . TYR A 1 95 ? 23.690 -12.721 -26.618 1.00 54.81 95 TYR A C 1
ATOM 740 O O . TYR A 1 95 ? 22.979 -13.412 -27.352 1.00 54.81 95 TYR A O 1
ATOM 748 N N . GLY A 1 96 ? 24.974 -13.026 -26.386 1.00 59.78 96 GLY A N 1
ATOM 749 C CA . GLY A 1 96 ? 25.664 -14.141 -27.050 1.00 59.78 96 GLY A CA 1
ATOM 750 C C . GLY A 1 96 ? 25.458 -14.189 -28.579 1.00 59.78 96 GLY A C 1
ATOM 751 O O . GLY A 1 96 ? 25.248 -13.167 -29.223 1.00 59.78 96 GLY A O 1
ATOM 752 N N . ASP A 1 97 ? 25.467 -15.392 -29.168 1.00 54.78 97 ASP A N 1
ATOM 753 C CA . ASP A 1 97 ? 25.391 -15.612 -30.630 1.00 54.78 97 ASP A CA 1
ATOM 754 C C . ASP A 1 97 ? 23.966 -15.510 -31.236 1.00 54.78 97 ASP A C 1
ATOM 756 O O . ASP A 1 97 ? 23.759 -15.816 -32.413 1.00 54.78 97 ASP A O 1
ATOM 760 N N . ALA A 1 98 ? 22.948 -15.142 -30.449 1.00 58.78 98 ALA A N 1
ATOM 761 C CA . ALA A 1 98 ? 21.540 -15.138 -30.866 1.00 58.78 98 ALA A CA 1
ATOM 762 C C . ALA A 1 98 ? 21.036 -13.723 -31.198 1.00 58.78 98 ALA A C 1
ATOM 764 O O . ALA A 1 98 ? 20.004 -13.276 -30.692 1.00 58.78 98 ALA A O 1
ATOM 765 N N . GLU A 1 99 ? 21.772 -13.013 -32.051 1.00 63.88 99 GLU A N 1
ATOM 766 C CA . GLU A 1 99 ? 21.452 -11.635 -32.420 1.00 63.88 99 GLU A CA 1
ATOM 767 C C . GLU A 1 99 ? 20.140 -11.539 -33.234 1.00 63.88 99 GLU A C 1
ATOM 769 O O . GLU A 1 99 ? 19.956 -12.248 -34.233 1.00 63.88 99 GLU A O 1
ATOM 774 N N . PRO A 1 100 ? 19.203 -10.648 -32.855 1.00 63.09 100 PRO A N 1
ATOM 775 C CA . PRO A 1 100 ? 18.026 -10.349 -33.663 1.00 63.09 100 PRO A CA 1
ATOM 776 C C . PRO A 1 100 ? 18.413 -9.716 -35.005 1.00 63.09 100 PRO A C 1
ATOM 778 O O . PRO A 1 100 ? 19.233 -8.806 -35.060 1.00 63.09 100 PRO A O 1
ATOM 781 N N . THR A 1 101 ? 17.742 -10.111 -36.090 1.00 74.75 101 THR A N 1
ATOM 782 C CA . THR A 1 101 ? 17.980 -9.547 -37.436 1.00 74.75 101 THR A CA 1
ATOM 783 C C . THR A 1 101 ? 17.617 -8.056 -37.543 1.00 74.75 101 THR A C 1
ATOM 785 O O . THR A 1 101 ? 18.137 -7.359 -38.408 1.00 74.75 101 THR A O 1
ATOM 788 N N . ASP A 1 102 ? 16.734 -7.565 -36.667 1.00 81.25 102 ASP A N 1
ATOM 789 C CA . ASP A 1 102 ? 16.408 -6.144 -36.498 1.00 81.25 102 ASP A CA 1
ATOM 790 C C . ASP A 1 102 ? 16.519 -5.777 -35.014 1.00 81.25 102 ASP A C 1
ATOM 792 O O . ASP A 1 102 ? 15.574 -5.929 -34.231 1.00 81.25 102 ASP A O 1
ATOM 796 N N . TRP A 1 103 ? 17.710 -5.320 -34.628 1.00 76.62 103 TRP A N 1
ATOM 797 C CA . TRP A 1 103 ? 18.005 -4.931 -33.255 1.00 76.62 103 TRP A CA 1
ATOM 798 C C . TRP A 1 103 ? 17.148 -3.757 -32.781 1.00 76.62 103 TRP A C 1
ATOM 800 O O . TRP A 1 103 ? 16.712 -3.756 -31.638 1.00 76.62 103 TRP A O 1
ATOM 810 N N . ALA A 1 104 ? 16.846 -2.779 -33.640 1.00 76.25 104 ALA A N 1
ATOM 811 C CA . ALA A 1 104 ? 16.065 -1.611 -33.241 1.00 76.25 104 ALA A CA 1
ATOM 812 C C . ALA A 1 104 ? 14.600 -1.977 -32.955 1.00 76.25 104 ALA A C 1
ATOM 814 O O . ALA A 1 104 ? 14.036 -1.509 -31.965 1.00 76.25 104 ALA A O 1
ATOM 815 N N . ALA A 1 105 ? 13.995 -2.835 -33.782 1.00 79.00 105 ALA A N 1
ATOM 816 C CA . ALA A 1 105 ? 12.639 -3.328 -33.550 1.00 79.00 105 ALA A CA 1
ATOM 817 C C . ALA A 1 105 ? 12.567 -4.276 -32.344 1.00 79.00 105 ALA A C 1
ATOM 819 O O . ALA A 1 105 ? 11.625 -4.186 -31.555 1.00 79.00 105 ALA A O 1
ATOM 820 N N . PHE A 1 106 ? 13.564 -5.149 -32.166 1.00 76.19 106 PHE A N 1
ATOM 821 C CA . PHE A 1 106 ? 13.696 -5.961 -30.955 1.00 76.19 106 PHE A CA 1
ATOM 822 C C . PHE A 1 106 ? 13.837 -5.066 -29.718 1.00 76.19 106 PHE A C 1
ATOM 824 O O . PHE A 1 106 ? 13.101 -5.219 -28.745 1.00 76.19 106 PHE A O 1
ATOM 831 N N . PHE A 1 107 ? 14.711 -4.065 -29.783 1.00 73.38 107 PHE A N 1
ATOM 832 C CA . PHE A 1 107 ? 14.923 -3.117 -28.705 1.00 73.38 107 PHE A CA 1
ATOM 833 C C . PHE A 1 107 ? 13.631 -2.395 -28.330 1.00 73.38 107 PHE A C 1
ATOM 835 O O . PHE A 1 107 ? 13.250 -2.391 -27.166 1.00 73.38 107 PHE A O 1
ATOM 842 N N . ASP A 1 108 ? 12.906 -1.839 -29.298 1.00 76.94 108 ASP A N 1
ATOM 843 C CA . ASP A 1 108 ? 11.647 -1.147 -29.019 1.00 76.94 108 ASP A CA 1
ATOM 844 C C . ASP A 1 108 ? 10.570 -2.110 -28.465 1.00 76.94 108 ASP A C 1
ATOM 846 O O . ASP A 1 108 ? 9.788 -1.724 -27.593 1.00 76.94 108 ASP A O 1
ATOM 850 N N . ALA A 1 109 ? 10.550 -3.373 -28.906 1.00 71.69 109 ALA A N 1
ATOM 851 C CA . ALA A 1 109 ? 9.598 -4.381 -28.434 1.00 71.69 109 ALA A CA 1
ATOM 852 C C . ALA A 1 109 ? 9.858 -4.845 -26.988 1.00 71.69 109 ALA A C 1
ATOM 854 O O . ALA A 1 109 ? 8.902 -5.052 -26.233 1.00 71.69 109 ALA A O 1
ATOM 855 N N . PHE A 1 110 ? 11.127 -5.004 -26.598 1.00 64.44 110 PHE A N 1
ATOM 856 C CA . PHE A 1 110 ? 11.518 -5.571 -25.301 1.00 64.44 110 PHE A CA 1
ATOM 857 C C . PHE A 1 110 ? 11.973 -4.516 -24.279 1.00 64.44 110 PHE A C 1
ATOM 859 O O . PHE A 1 110 ? 11.662 -4.646 -23.095 1.00 64.44 110 PHE A O 1
ATOM 866 N N . TYR A 1 111 ? 12.624 -3.442 -24.730 1.00 66.62 111 TYR A N 1
ATOM 867 C CA . TYR A 1 111 ? 13.212 -2.374 -23.905 1.00 66.62 111 TYR A CA 1
ATOM 868 C C . TYR A 1 111 ? 12.613 -0.985 -24.168 1.00 66.62 111 TYR A C 1
ATOM 870 O O . TYR A 1 111 ? 12.835 -0.073 -23.382 1.00 66.62 111 TYR A O 1
ATOM 878 N N . GLY A 1 112 ? 11.794 -0.806 -25.210 1.00 61.50 112 GLY A N 1
ATOM 879 C CA . GLY A 1 112 ? 11.161 0.478 -25.552 1.00 61.50 112 GLY A CA 1
ATOM 880 C C . GLY A 1 112 ? 10.069 0.946 -24.581 1.00 61.50 112 GLY A C 1
ATOM 881 O O . GLY A 1 112 ? 9.401 1.957 -24.823 1.00 61.50 112 GLY A O 1
ATOM 882 N N . ARG A 1 113 ? 9.848 0.222 -23.477 1.00 65.31 113 ARG A N 1
ATOM 883 C CA . ARG A 1 113 ? 8.973 0.683 -22.395 1.00 65.31 113 ARG A CA 1
ATOM 884 C C . ARG A 1 113 ? 9.626 1.877 -21.707 1.00 65.31 113 ARG A C 1
ATOM 886 O O . ARG A 1 113 ? 10.835 1.926 -21.549 1.00 65.31 113 ARG A O 1
ATOM 893 N N . ALA A 1 114 ? 8.813 2.839 -21.274 1.00 60.88 114 ALA A N 1
ATOM 894 C CA . ALA A 1 114 ? 9.331 3.985 -20.536 1.00 60.88 114 ALA A CA 1
ATOM 895 C C . ALA A 1 114 ? 10.076 3.514 -19.279 1.00 60.88 114 ALA A C 1
ATOM 897 O O . ALA A 1 114 ? 9.507 2.736 -18.501 1.00 60.88 114 ALA A O 1
ATOM 898 N N . ASP A 1 115 ? 11.292 4.035 -19.093 1.00 57.81 115 ASP A N 1
ATOM 899 C CA . ASP A 1 115 ? 12.116 3.778 -17.916 1.00 57.81 115 ASP A CA 1
ATOM 900 C C . ASP A 1 115 ? 11.289 3.908 -16.638 1.00 57.81 115 ASP A C 1
ATOM 902 O O . ASP A 1 115 ? 10.421 4.787 -16.488 1.00 57.81 115 ASP A O 1
ATOM 906 N N . GLY A 1 116 ? 11.587 3.034 -15.680 1.00 52.12 116 GLY A N 1
ATOM 907 C CA . GLY A 1 116 ? 11.150 3.263 -14.321 1.00 52.12 116 GLY A CA 1
ATOM 908 C C . GLY A 1 116 ? 11.654 4.631 -13.865 1.00 52.12 116 GLY A C 1
ATOM 909 O O . GLY A 1 116 ? 12.755 5.055 -14.196 1.00 52.12 116 GLY A O 1
ATOM 910 N N . ASN A 1 117 ? 10.836 5.369 -13.118 1.00 52.94 117 ASN A N 1
ATOM 911 C CA . ASN A 1 117 ? 11.342 6.539 -12.414 1.00 52.94 117 ASN A CA 1
ATOM 912 C C . ASN A 1 117 ? 11.810 6.053 -11.036 1.00 52.94 117 ASN A C 1
ATOM 914 O O . ASN A 1 117 ? 10.945 5.863 -10.170 1.00 52.94 117 ASN A O 1
ATOM 918 N N . PRO A 1 118 ? 13.123 5.885 -10.778 1.00 50.47 118 PRO A N 1
ATOM 919 C CA . PRO A 1 118 ? 13.647 5.490 -9.468 1.00 50.47 118 PRO A CA 1
ATOM 920 C C . PRO A 1 118 ? 13.540 6.629 -8.445 1.00 50.47 118 PRO A C 1
ATOM 922 O O . PRO A 1 118 ? 14.323 6.685 -7.500 1.00 50.47 118 PRO A O 1
ATOM 925 N N . GLY A 1 119 ? 12.620 7.580 -8.669 1.00 48.91 119 GLY A N 1
ATOM 926 C CA . GLY A 1 119 ? 12.508 8.859 -7.989 1.00 48.91 119 GLY A CA 1
ATOM 927 C C . GLY A 1 119 ? 12.853 8.738 -6.517 1.00 48.91 119 GLY A C 1
ATOM 928 O O . GLY A 1 119 ? 12.374 7.825 -5.854 1.00 48.91 119 GLY A O 1
ATOM 929 N N . ARG A 1 120 ? 13.696 9.654 -6.026 1.00 50.59 120 ARG A N 1
ATOM 930 C CA . ARG A 1 120 ? 14.252 9.638 -4.667 1.00 50.59 120 ARG A CA 1
ATOM 931 C C . ARG A 1 120 ? 13.137 9.429 -3.640 1.00 50.59 120 ARG A C 1
ATOM 933 O O . ARG A 1 120 ? 12.489 10.393 -3.224 1.00 50.59 120 ARG A O 1
ATOM 940 N N . ASN A 1 121 ? 12.897 8.181 -3.234 1.00 58.38 121 ASN A N 1
ATOM 941 C CA . ASN A 1 121 ? 12.053 7.923 -2.085 1.00 58.38 121 ASN A CA 1
ATOM 942 C C . ASN A 1 121 ? 12.749 8.604 -0.904 1.00 58.38 121 ASN A C 1
ATOM 944 O O . ASN A 1 121 ? 13.979 8.591 -0.796 1.00 58.38 121 ASN A O 1
ATOM 948 N N . ARG A 1 122 ? 11.974 9.308 -0.081 1.00 55.97 122 ARG A N 1
ATOM 949 C CA . ARG A 1 122 ? 12.524 10.077 1.030 1.00 55.97 122 ARG A CA 1
ATOM 950 C C . ARG A 1 122 ? 13.128 9.089 2.022 1.00 55.97 122 ARG A C 1
ATOM 952 O O . ARG A 1 122 ? 12.409 8.546 2.851 1.00 55.97 122 ARG A O 1
ATOM 959 N N . GLN A 1 123 ? 14.438 8.871 1.955 1.00 49.75 123 GLN A N 1
ATOM 960 C CA . GLN A 1 123 ? 15.171 8.439 3.132 1.00 49.75 123 GLN A CA 1
ATOM 961 C C . GLN A 1 123 ? 15.088 9.592 4.122 1.00 49.75 123 GLN A C 1
ATOM 963 O O . GLN A 1 123 ? 15.487 10.721 3.823 1.00 49.75 123 GLN A O 1
ATOM 968 N N . THR A 1 124 ? 14.524 9.348 5.296 1.00 46.03 124 THR A N 1
ATOM 969 C CA . THR A 1 124 ? 14.730 10.265 6.403 1.00 46.03 124 THR A CA 1
ATOM 970 C C . THR A 1 124 ? 16.230 10.321 6.661 1.00 46.03 124 THR A C 1
ATOM 972 O O . THR A 1 124 ? 16.848 9.318 6.998 1.00 46.03 124 THR A O 1
ATOM 975 N N . HIS A 1 125 ? 16.817 11.514 6.566 1.00 41.28 125 HIS A N 1
ATOM 976 C CA . HIS A 1 125 ? 18.145 11.828 7.104 1.00 41.28 125 HIS A CA 1
ATOM 977 C C . HIS A 1 125 ? 18.194 11.711 8.645 1.00 41.28 125 HIS A C 1
ATOM 979 O O . HIS A 1 125 ? 18.982 12.396 9.295 1.00 41.28 125 HIS A O 1
ATOM 985 N N . GLN A 1 126 ? 17.344 10.889 9.267 1.00 41.81 126 GLN A N 1
ATOM 986 C CA . GLN A 1 126 ? 17.417 10.630 10.694 1.00 41.81 126 GLN A CA 1
ATOM 987 C C . GLN A 1 126 ? 18.540 9.630 10.936 1.00 41.81 126 GLN A C 1
ATOM 989 O O . GLN A 1 126 ? 18.327 8.425 11.032 1.00 41.81 126 GLN A O 1
ATOM 994 N N . ARG A 1 127 ? 19.751 10.183 11.068 1.00 40.47 127 ARG A N 1
ATOM 995 C CA . ARG A 1 127 ? 20.759 9.670 11.996 1.00 40.47 127 ARG A CA 1
ATOM 996 C C . ARG A 1 127 ? 20.071 9.486 13.346 1.00 40.47 127 ARG A C 1
ATOM 998 O O . ARG A 1 127 ? 19.947 10.426 14.122 1.00 40.47 127 ARG A O 1
ATOM 1005 N N . THR A 1 128 ? 19.560 8.297 13.589 1.00 43.69 128 THR A N 1
ATOM 1006 C CA . THR A 1 128 ? 19.226 7.853 14.931 1.00 43.69 128 THR A CA 1
ATOM 1007 C C . THR A 1 128 ? 19.966 6.549 15.096 1.00 43.69 128 THR A C 1
ATOM 1009 O O . THR A 1 128 ? 19.861 5.667 14.247 1.00 43.69 128 THR A 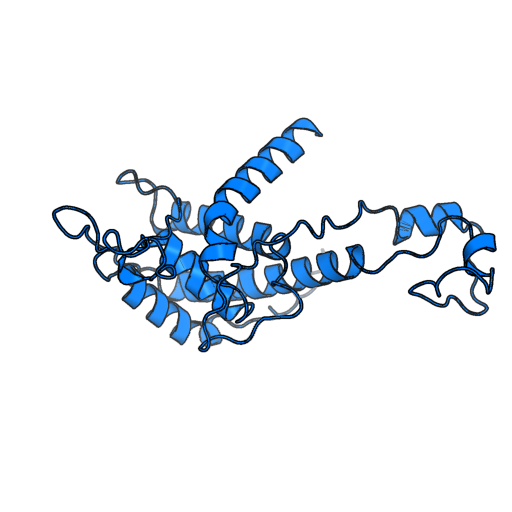O 1
ATOM 1012 N N . ASP A 1 129 ? 20.746 6.446 16.166 1.00 49.03 129 ASP A N 1
ATOM 1013 C CA . ASP A 1 129 ? 21.641 5.321 16.468 1.00 49.03 129 ASP A CA 1
ATOM 1014 C C . ASP A 1 129 ? 20.894 3.975 16.641 1.00 49.03 129 ASP A C 1
ATOM 1016 O O . ASP A 1 129 ? 21.480 2.957 16.990 1.00 49.03 129 ASP A O 1
ATOM 1020 N N . THR A 1 130 ? 19.579 3.970 16.407 1.00 48.94 130 THR A N 1
ATOM 1021 C CA . THR A 1 130 ? 18.620 2.904 16.685 1.00 48.94 130 THR A CA 1
ATOM 1022 C C . THR A 1 130 ? 17.977 2.286 15.440 1.00 48.94 130 THR A C 1
ATOM 1024 O O . THR A 1 130 ? 17.281 1.281 15.585 1.00 48.94 130 THR A O 1
ATOM 1027 N N . LYS A 1 131 ? 18.197 2.812 14.223 1.00 47.22 131 LYS A N 1
ATOM 1028 C CA . LYS A 1 131 ? 17.756 2.155 12.975 1.00 47.22 131 LYS A CA 1
ATOM 1029 C C . LYS A 1 131 ? 18.887 2.115 11.939 1.00 47.22 131 LYS A C 1
ATOM 1031 O O . LYS A 1 131 ? 19.450 3.167 11.637 1.00 47.22 131 LYS A O 1
ATOM 1036 N N . PRO A 1 132 ? 19.231 0.937 11.382 1.00 48.84 132 PRO A N 1
ATOM 1037 C CA . PRO A 1 132 ? 20.277 0.837 10.373 1.00 48.84 132 PRO A CA 1
ATOM 1038 C C . PRO A 1 132 ? 19.884 1.640 9.129 1.00 48.84 132 PRO A C 1
ATOM 1040 O O . PRO A 1 132 ? 18.757 1.550 8.643 1.00 48.84 132 PRO A O 1
ATOM 1043 N N . TRP A 1 133 ? 20.819 2.447 8.624 1.00 50.34 133 TRP A N 1
ATOM 1044 C CA . TRP A 1 133 ? 20.670 3.120 7.339 1.00 50.34 133 TRP A CA 1
ATOM 1045 C C . TRP A 1 133 ? 20.547 2.060 6.240 1.00 50.34 133 TRP A C 1
ATOM 1047 O O . TRP A 1 133 ? 21.416 1.197 6.116 1.00 50.34 133 TRP A O 1
ATOM 1057 N N . LEU A 1 134 ? 19.462 2.104 5.466 1.00 53.81 134 LEU A N 1
ATOM 1058 C CA . LEU A 1 134 ? 19.293 1.215 4.321 1.00 53.81 134 LEU A CA 1
ATOM 1059 C C . LEU A 1 134 ? 20.033 1.807 3.114 1.00 53.81 134 LEU A C 1
ATOM 1061 O O . LEU A 1 134 ? 19.844 2.992 2.834 1.00 53.81 134 LEU A O 1
ATOM 1065 N N . PRO A 1 135 ? 20.824 1.015 2.367 1.00 55.44 135 PRO A N 1
ATOM 1066 C CA . PRO A 1 135 ? 21.538 1.492 1.183 1.00 55.44 135 PRO A CA 1
ATOM 1067 C C . PRO A 1 135 ? 20.616 2.119 0.138 1.00 55.44 135 PRO A C 1
ATOM 1069 O O . PRO A 1 135 ? 20.988 3.093 -0.513 1.00 55.44 135 PRO A O 1
ATOM 1072 N N . GLN A 1 136 ? 19.397 1.588 0.009 1.00 62.41 136 GLN A N 1
ATOM 1073 C CA . GLN A 1 136 ? 18.362 2.108 -0.873 1.00 62.41 136 GLN A CA 1
ATOM 1074 C C . GLN A 1 136 ? 16.992 1.991 -0.183 1.00 62.41 136 GLN A C 1
ATOM 1076 O O . GLN A 1 136 ? 16.703 0.964 0.430 1.00 62.41 136 GLN A O 1
ATOM 1081 N N . PRO A 1 137 ? 16.158 3.046 -0.206 1.00 68.19 137 PRO A N 1
ATOM 1082 C CA . PRO A 1 137 ? 14.788 2.968 0.301 1.00 68.19 137 PRO A CA 1
ATOM 1083 C C . PRO A 1 137 ? 13.927 2.073 -0.613 1.00 68.19 137 PRO A C 1
ATOM 1085 O O . PRO A 1 137 ? 14.192 2.031 -1.816 1.00 68.19 137 PRO A O 1
ATOM 1088 N N . PRO A 1 138 ? 12.862 1.424 -0.103 1.00 80.06 138 PRO A N 1
ATOM 1089 C CA . PRO A 1 138 ? 12.014 0.570 -0.934 1.00 80.06 138 PRO A CA 1
ATOM 1090 C C . PRO A 1 138 ? 11.313 1.391 -2.031 1.00 80.06 138 PRO A C 1
ATOM 1092 O O . PRO A 1 138 ? 10.980 2.564 -1.809 1.00 80.06 138 PRO A O 1
ATOM 1095 N N . PRO A 1 139 ? 11.061 0.827 -3.220 1.00 82.56 139 PRO A N 1
ATOM 1096 C CA . PRO A 1 139 ? 10.463 1.568 -4.324 1.00 82.56 139 PRO A CA 1
ATOM 1097 C C . PRO A 1 139 ? 9.010 1.937 -4.021 1.00 82.56 139 PRO A C 1
ATOM 1099 O O . PRO A 1 139 ? 8.222 1.119 -3.573 1.00 82.56 139 PRO A O 1
ATOM 1102 N N . VAL A 1 140 ? 8.604 3.177 -4.280 1.00 85.56 140 VAL A N 1
ATOM 1103 C CA . VAL A 1 140 ? 7.213 3.621 -4.058 1.00 85.56 140 VAL A CA 1
ATOM 1104 C C . VAL A 1 140 ? 6.246 3.218 -5.191 1.00 85.56 140 VAL A C 1
ATOM 1106 O O . VAL A 1 140 ? 5.104 2.878 -4.874 1.00 85.56 140 VAL A O 1
ATOM 1109 N N . PRO A 1 141 ? 6.631 3.239 -6.489 1.00 87.44 141 PRO A N 1
ATOM 1110 C CA . PRO A 1 141 ? 5.704 2.940 -7.586 1.00 87.44 141 PRO A CA 1
ATOM 1111 C C . PRO A 1 141 ? 4.973 1.587 -7.501 1.00 87.44 141 PRO A C 1
ATOM 1113 O O . PRO A 1 141 ? 3.770 1.583 -7.774 1.00 87.44 141 PRO A O 1
ATOM 1116 N N . PRO A 1 142 ? 5.598 0.478 -7.049 1.00 90.44 142 PRO A N 1
ATOM 1117 C CA . PRO A 1 142 ? 4.896 -0.799 -6.878 1.00 90.44 142 PRO A CA 1
ATOM 1118 C C . PRO A 1 142 ? 3.695 -0.750 -5.914 1.00 90.44 142 PRO A C 1
ATOM 1120 O O . PRO A 1 142 ? 2.760 -1.534 -6.043 1.00 90.44 142 PRO A O 1
ATOM 1123 N N . LEU A 1 143 ? 3.637 0.220 -4.990 1.00 92.75 143 LEU A N 1
ATOM 1124 C CA . LEU A 1 143 ? 2.481 0.409 -4.101 1.00 92.75 143 LEU A CA 1
ATOM 1125 C C . LEU A 1 143 ? 1.294 1.127 -4.762 1.00 92.75 143 LEU A C 1
ATOM 1127 O O . LEU A 1 143 ? 0.220 1.222 -4.166 1.00 92.75 143 LEU A O 1
ATOM 1131 N N . TYR A 1 144 ? 1.440 1.679 -5.967 1.00 92.19 144 TYR A N 1
ATOM 1132 C CA . TYR A 1 144 ? 0.356 2.410 -6.631 1.00 92.19 144 TYR A CA 1
ATOM 1133 C C . TYR A 1 144 ? -0.903 1.553 -6.856 1.00 92.19 144 TYR A C 1
ATOM 1135 O O . TYR A 1 144 ? -1.983 2.013 -6.461 1.00 92.19 144 TYR A O 1
ATOM 1143 N N . PRO A 1 145 ? -0.824 0.331 -7.428 1.00 92.19 145 PRO A N 1
ATOM 1144 C CA . PRO A 1 145 ? -1.989 -0.550 -7.536 1.00 92.19 145 PRO A CA 1
ATOM 1145 C C . PRO A 1 145 ? -2.580 -0.914 -6.167 1.00 92.19 145 PRO A C 1
ATOM 1147 O O . PRO A 1 145 ? -3.802 -0.894 -6.019 1.00 92.19 145 PRO A O 1
ATOM 1150 N N . VAL A 1 146 ? -1.739 -1.132 -5.148 1.00 94.81 146 VAL A N 1
ATOM 1151 C CA . VAL A 1 146 ? -2.168 -1.426 -3.767 1.00 94.81 146 VAL A CA 1
ATOM 1152 C C . VAL A 1 146 ? -3.041 -0.299 -3.211 1.00 94.81 146 VAL A C 1
ATOM 1154 O O . VAL A 1 146 ? -4.136 -0.533 -2.705 1.00 94.81 146 VAL A O 1
ATOM 1157 N N . VAL A 1 147 ? -2.613 0.956 -3.359 1.00 94.56 147 VAL A N 1
ATOM 1158 C CA . VAL A 1 147 ? -3.375 2.127 -2.890 1.00 94.56 147 VAL A CA 1
ATOM 1159 C C . VAL A 1 147 ? -4.720 2.247 -3.603 1.00 94.56 147 VAL A C 1
ATOM 1161 O O . VAL A 1 147 ? -5.721 2.572 -2.967 1.00 94.56 147 VAL A O 1
ATOM 1164 N N . VAL A 1 148 ? -4.763 1.977 -4.910 1.00 94.00 148 VAL A N 1
ATOM 1165 C CA . VAL A 1 148 ? -6.015 1.997 -5.682 1.00 94.00 148 VAL A CA 1
ATOM 1166 C C . VAL A 1 148 ? -6.963 0.891 -5.212 1.00 94.00 148 VAL A C 1
ATOM 1168 O O . VAL A 1 148 ? -8.167 1.134 -5.090 1.00 94.00 148 VAL A O 1
ATOM 1171 N N . ALA A 1 149 ? -6.439 -0.299 -4.915 1.00 94.75 149 ALA A N 1
ATOM 1172 C CA . ALA A 1 149 ? -7.208 -1.406 -4.355 1.00 94.75 149 ALA A CA 1
ATOM 1173 C C . ALA A 1 149 ? -7.813 -1.030 -2.996 1.00 94.75 149 ALA A C 1
ATOM 1175 O O . ALA A 1 149 ? -9.019 -1.175 -2.791 1.00 94.75 149 ALA A O 1
ATOM 1176 N N . LEU A 1 150 ? -6.997 -0.456 -2.106 1.00 95.00 150 LEU A N 1
ATOM 1177 C CA . LEU A 1 150 ? -7.420 -0.002 -0.782 1.00 95.00 150 LEU A CA 1
ATOM 1178 C C . LEU A 1 150 ? -8.484 1.094 -0.863 1.00 95.00 150 LEU A C 1
ATOM 1180 O O . LEU A 1 150 ? -9.481 1.024 -0.149 1.00 95.00 150 LEU A O 1
ATOM 1184 N N . GLU A 1 151 ? -8.321 2.075 -1.755 1.00 94.12 151 GLU A N 1
ATOM 1185 C CA . GLU A 1 151 ? -9.311 3.134 -1.982 1.00 94.12 151 GLU A CA 1
ATOM 1186 C C . GLU A 1 151 ? -10.667 2.543 -2.410 1.00 94.12 151 GLU A C 1
ATOM 1188 O O . GLU A 1 151 ? -11.715 2.905 -1.864 1.00 94.12 151 GLU A O 1
ATOM 1193 N N . ARG A 1 152 ? -10.654 1.597 -3.361 1.00 92.75 152 ARG A N 1
ATOM 1194 C CA . ARG A 1 152 ? -11.862 0.918 -3.857 1.00 92.75 152 ARG A CA 1
ATOM 1195 C C . ARG A 1 152 ? -12.516 0.062 -2.780 1.00 92.75 152 ARG A C 1
ATOM 1197 O O . ARG A 1 152 ? -13.728 0.160 -2.585 1.00 92.75 152 ARG A O 1
ATOM 1204 N N . TRP A 1 153 ? -11.727 -0.741 -2.072 1.00 94.75 153 TRP A N 1
ATOM 1205 C CA . TRP A 1 153 ? -12.209 -1.586 -0.985 1.00 94.75 153 TRP A CA 1
ATOM 1206 C C . TRP A 1 153 ? -12.817 -0.748 0.138 1.00 94.75 153 TRP A C 1
ATOM 1208 O O . TRP A 1 153 ? -13.932 -1.029 0.577 1.00 94.75 153 TRP A O 1
ATOM 1218 N N . TRP A 1 154 ? -12.145 0.334 0.543 1.00 93.38 154 TRP A N 1
ATOM 1219 C CA . TRP A 1 154 ? -12.630 1.241 1.580 1.00 93.38 154 TRP A CA 1
ATOM 1220 C C . TRP A 1 154 ? -13.982 1.829 1.192 1.00 93.38 154 TRP A C 1
ATOM 1222 O O . TRP A 1 154 ? -14.943 1.763 1.958 1.00 93.38 154 TRP A O 1
ATOM 1232 N N . LYS A 1 155 ? -14.096 2.334 -0.040 1.00 91.56 155 LYS A N 1
ATOM 1233 C CA . LYS A 1 155 ? -15.359 2.852 -0.567 1.00 91.56 155 LYS A CA 1
ATOM 1234 C C . LYS A 1 155 ? -16.465 1.789 -0.588 1.00 91.56 155 LYS A C 1
ATOM 1236 O O . LYS A 1 155 ? -17.613 2.118 -0.308 1.00 91.56 155 LYS A O 1
ATOM 1241 N N . ALA A 1 156 ? -16.139 0.541 -0.921 1.00 91.44 156 ALA A N 1
ATOM 1242 C CA . ALA A 1 156 ? -17.115 -0.539 -1.044 1.00 91.44 156 ALA A CA 1
ATOM 1243 C C . ALA A 1 156 ? -17.581 -1.109 0.306 1.00 91.44 156 ALA A C 1
ATOM 1245 O O . ALA A 1 156 ? -18.753 -1.452 0.445 1.00 91.44 156 ALA A O 1
ATOM 1246 N N . LYS A 1 157 ? -16.676 -1.248 1.281 1.00 91.25 157 LYS A N 1
ATOM 1247 C CA . LYS A 1 157 ? -16.951 -1.917 2.564 1.00 91.25 157 LYS A CA 1
ATOM 1248 C C . LYS A 1 157 ? -17.273 -0.937 3.685 1.00 91.25 157 LYS A C 1
ATOM 1250 O O . LYS A 1 157 ? -18.243 -1.140 4.403 1.00 91.25 157 LYS A O 1
ATOM 1255 N N . VAL A 1 158 ? -16.503 0.143 3.788 1.00 87.94 158 VAL A N 1
ATOM 1256 C CA . VAL A 1 158 ? -16.653 1.161 4.839 1.00 87.94 158 VAL A CA 1
ATOM 1257 C C . VAL A 1 158 ? -17.608 2.272 4.392 1.00 87.94 158 VAL A C 1
ATOM 1259 O O . VAL A 1 158 ? -18.445 2.747 5.159 1.00 87.94 158 VAL A O 1
ATOM 1262 N N . GLY A 1 159 ? -17.520 2.656 3.118 1.00 75.81 159 GLY A N 1
ATOM 1263 C CA . GLY A 1 159 ? -18.333 3.711 2.527 1.00 75.81 159 GLY A CA 1
ATOM 1264 C C . GLY A 1 159 ? -17.886 5.124 2.908 1.00 75.81 159 GLY A C 1
ATOM 1265 O O . GLY A 1 159 ? -17.079 5.351 3.804 1.00 75.81 159 GLY A O 1
ATOM 1266 N N . ASP A 1 160 ? -18.471 6.108 2.226 1.00 71.44 160 ASP A N 1
ATOM 1267 C CA . ASP A 1 160 ? -18.210 7.534 2.469 1.00 71.44 160 ASP A CA 1
ATOM 1268 C C . ASP A 1 160 ? -19.151 8.138 3.534 1.00 71.44 160 ASP A C 1
ATOM 1270 O O . ASP A 1 160 ? -19.171 9.356 3.729 1.00 71.44 160 ASP A O 1
ATOM 1274 N N . LYS A 1 161 ? -19.952 7.307 4.224 1.00 55.75 161 LYS A N 1
ATOM 1275 C CA . LYS A 1 161 ? -21.175 7.710 4.955 1.00 55.75 161 LYS A CA 1
ATOM 1276 C C . LYS A 1 161 ? -20.983 8.701 6.114 1.00 55.75 161 LYS A C 1
ATOM 1278 O O . LYS A 1 161 ? -21.971 9.223 6.615 1.00 55.75 161 LYS A O 1
ATOM 1283 N N . HIS A 1 162 ? -19.750 9.050 6.475 1.00 45.38 162 HIS A N 1
ATOM 1284 C CA . HIS A 1 162 ? -19.440 10.074 7.483 1.00 45.38 162 HIS A CA 1
ATOM 1285 C C . HIS A 1 162 ? -18.283 11.004 7.074 1.00 45.38 162 HIS A C 1
ATOM 1287 O O . HIS A 1 162 ? -17.541 11.495 7.922 1.00 45.38 162 HIS A O 1
ATOM 1293 N N . GLY A 1 163 ? -18.069 11.213 5.769 1.00 52.12 163 GLY A N 1
ATOM 1294 C CA . GLY A 1 163 ? -16.965 12.043 5.265 1.00 52.12 163 GLY A CA 1
ATOM 1295 C C . GLY A 1 163 ? -15.579 11.398 5.398 1.00 52.12 163 GLY A C 1
ATOM 1296 O O . GLY A 1 163 ? -14.566 12.039 5.118 1.00 52.12 163 GLY A O 1
ATOM 1297 N N . GLN A 1 164 ? -15.514 10.125 5.795 1.00 65.38 164 GLN A N 1
ATOM 1298 C CA . GLN A 1 164 ? -14.273 9.360 5.896 1.00 65.38 164 GLN A CA 1
ATOM 1299 C C . GLN A 1 164 ? -13.919 8.715 4.556 1.00 65.38 164 GLN A C 1
ATOM 1301 O O . GLN A 1 164 ? -13.931 7.495 4.408 1.00 65.38 164 GLN A O 1
ATOM 1306 N N . ARG A 1 165 ? -13.582 9.554 3.571 1.00 84.56 165 ARG A N 1
ATOM 1307 C CA . ARG A 1 165 ? -12.901 9.083 2.360 1.00 84.56 165 ARG A CA 1
ATOM 1308 C C . ARG A 1 165 ? -11.591 8.404 2.746 1.00 84.56 165 ARG A C 1
ATOM 1310 O O . ARG A 1 165 ? -10.954 8.806 3.727 1.00 84.56 165 ARG A O 1
ATOM 1317 N N . PHE A 1 166 ? -11.145 7.453 1.931 1.00 90.25 166 PHE A N 1
ATOM 1318 C CA . PHE A 1 166 ? -9.793 6.923 2.051 1.00 90.25 166 PHE A CA 1
ATOM 1319 C C . PHE A 1 166 ? -8.780 8.062 1.845 1.00 90.25 166 PHE A C 1
ATOM 1321 O O . PHE A 1 166 ? -8.550 8.550 0.744 1.00 90.25 166 PHE A O 1
ATOM 1328 N N . SER A 1 167 ? -8.247 8.568 2.953 1.00 89.75 167 SER A N 1
ATOM 1329 C CA . SER A 1 167 ? -7.308 9.687 2.999 1.00 89.75 167 SER A CA 1
ATOM 1330 C C . SER A 1 167 ? -6.330 9.415 4.140 1.00 89.75 167 SER A C 1
ATOM 1332 O O . SER A 1 167 ? -6.514 9.962 5.236 1.00 89.75 167 SER A O 1
ATOM 1334 N N . PRO A 1 168 ? -5.313 8.565 3.926 1.00 92.06 168 PRO A N 1
ATOM 1335 C CA . PRO A 1 168 ? -4.308 8.274 4.941 1.00 92.06 168 PRO A CA 1
ATOM 1336 C C . PRO A 1 168 ? -3.624 9.566 5.399 1.00 92.06 168 PRO A C 1
ATOM 1338 O O . PRO A 1 168 ? -3.196 10.393 4.594 1.00 92.06 168 PRO A O 1
ATOM 1341 N N . ARG A 1 169 ? -3.591 9.769 6.717 1.00 90.25 169 ARG A N 1
ATOM 1342 C CA . ARG A 1 169 ? -2.910 10.870 7.397 1.00 90.25 169 ARG A CA 1
ATOM 1343 C C . ARG A 1 169 ? -2.041 10.291 8.500 1.00 90.25 169 ARG A C 1
ATOM 1345 O O . ARG A 1 169 ? -2.549 9.868 9.540 1.00 90.25 169 ARG A O 1
ATOM 1352 N N . PHE A 1 170 ? -0.743 10.307 8.245 1.00 88.75 170 PHE A N 1
ATOM 1353 C CA . PHE A 1 170 ? 0.272 9.909 9.202 1.00 88.75 170 PHE A CA 1
ATOM 1354 C C . PHE A 1 170 ? 0.494 11.036 10.206 1.00 88.75 170 PHE A C 1
ATOM 1356 O O . PHE A 1 170 ? 0.637 12.202 9.827 1.00 88.75 170 PHE A O 1
ATOM 1363 N N . GLY A 1 171 ? 0.442 10.691 11.488 1.00 83.44 171 GLY A N 1
ATOM 1364 C CA . GLY A 1 171 ? 0.626 11.625 12.591 1.00 83.44 171 GLY A CA 1
ATOM 1365 C C . GLY A 1 171 ? 1.953 11.390 13.300 1.00 83.44 171 GLY A C 1
ATOM 1366 O O . GLY A 1 171 ? 2.417 10.258 13.414 1.00 83.44 171 GLY A O 1
ATOM 1367 N N . ARG A 1 172 ? 2.540 12.476 13.791 1.00 80.12 172 ARG A N 1
ATOM 1368 C CA . ARG A 1 172 ? 3.685 12.475 14.707 1.00 80.12 172 ARG A CA 1
ATOM 1369 C C . ARG A 1 172 ? 3.264 13.125 16.015 1.00 80.12 172 ARG A C 1
ATOM 1371 O O . ARG A 1 172 ? 2.225 13.793 16.058 1.00 80.12 172 ARG A O 1
ATOM 1378 N N . ASP A 1 173 ? 4.073 12.952 17.049 1.00 70.81 173 ASP A N 1
ATOM 1379 C CA . ASP A 1 173 ? 3.872 13.675 18.297 1.00 70.81 173 ASP A CA 1
ATOM 1380 C C . ASP A 1 173 ? 3.871 15.191 18.026 1.00 70.81 173 ASP A C 1
ATOM 1382 O O . ASP A 1 173 ? 4.753 15.736 17.363 1.00 70.81 173 ASP A O 1
ATOM 1386 N N . PHE A 1 174 ? 2.829 15.880 18.489 1.00 63.31 174 PHE A N 1
ATOM 1387 C CA . PHE A 1 174 ? 2.660 17.313 18.246 1.00 63.31 174 PHE A CA 1
ATOM 1388 C C . PHE A 1 174 ? 3.635 18.158 19.067 1.00 63.31 174 PHE A C 1
ATOM 1390 O O . PHE A 1 174 ? 3.919 19.293 18.681 1.00 63.31 174 PHE A O 1
ATOM 1397 N N . PHE A 1 175 ? 4.131 17.614 20.180 1.00 65.75 175 PHE A N 1
ATOM 1398 C CA . PHE A 1 175 ? 5.041 18.305 21.089 1.00 65.75 175 PHE A CA 1
ATOM 1399 C C . PHE A 1 175 ? 6.515 18.127 20.713 1.00 65.75 175 PHE A C 1
ATOM 1401 O O . PHE A 1 175 ? 7.354 18.871 21.209 1.00 65.75 175 PHE A O 1
ATOM 1408 N N . ASP A 1 176 ? 6.822 17.196 19.806 1.00 66.06 176 ASP A N 1
ATOM 1409 C CA . ASP A 1 176 ? 8.182 16.873 19.384 1.00 66.06 176 ASP A CA 1
ATOM 1410 C C . ASP A 1 176 ? 8.189 16.535 17.884 1.00 66.06 176 ASP A C 1
ATOM 1412 O O . ASP A 1 176 ? 7.906 15.413 17.462 1.00 66.06 176 ASP A O 1
ATOM 1416 N N . LYS A 1 177 ? 8.448 17.552 17.053 1.00 60.91 177 LYS A N 1
ATOM 1417 C CA . LYS A 1 177 ? 8.367 17.440 15.584 1.00 60.91 177 LYS A CA 1
ATOM 1418 C C . LYS A 1 177 ? 9.481 16.589 14.977 1.00 60.91 177 LYS A C 1
ATOM 1420 O O . LYS A 1 177 ? 9.330 16.192 13.815 1.00 60.91 177 LYS A O 1
ATOM 1425 N N . ASP A 1 178 ? 10.543 16.346 15.743 1.00 66.00 178 ASP A N 1
ATOM 1426 C CA . ASP A 1 178 ? 11.693 15.537 15.352 1.00 66.00 178 ASP A CA 1
ATOM 1427 C C . ASP A 1 178 ? 11.458 14.047 15.642 1.00 66.00 178 ASP A C 1
ATOM 1429 O O . ASP A 1 178 ? 12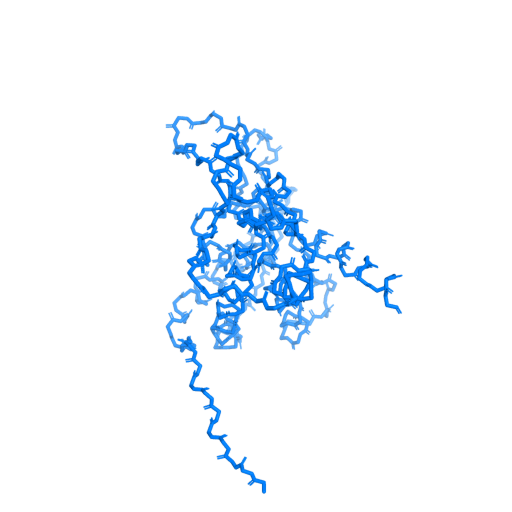.199 13.198 15.143 1.00 66.00 178 ASP A O 1
ATOM 1433 N N . ARG A 1 179 ? 10.387 13.693 16.369 1.00 66.19 179 ARG A N 1
ATOM 1434 C CA . ARG A 1 179 ? 9.996 12.291 16.536 1.00 66.19 179 ARG A CA 1
ATOM 1435 C C . ARG A 1 179 ? 9.489 11.668 15.235 1.00 66.19 179 ARG A C 1
ATOM 1437 O O . ARG A 1 179 ? 8.782 12.329 14.465 1.00 66.19 179 ARG A O 1
ATOM 1444 N N . PRO A 1 180 ? 9.796 10.375 15.021 1.00 70.94 180 PRO A N 1
ATOM 1445 C CA . PRO A 1 180 ? 9.266 9.618 13.897 1.00 70.94 180 PRO A CA 1
ATOM 1446 C C . PRO A 1 180 ? 7.737 9.539 13.961 1.00 70.94 180 PRO A C 1
ATOM 1448 O O . PRO A 1 180 ? 7.117 9.744 15.012 1.00 70.94 180 PRO A O 1
ATOM 1451 N N . TYR A 1 181 ? 7.117 9.240 12.821 1.00 77.62 181 TYR A N 1
ATOM 1452 C CA . TYR A 1 181 ? 5.680 8.980 12.778 1.00 77.62 181 TYR A CA 1
ATOM 1453 C C . TYR A 1 181 ? 5.292 7.815 13.696 1.00 77.62 181 TYR A C 1
ATOM 1455 O O . TYR A 1 181 ? 6.045 6.862 13.894 1.00 77.62 181 TYR A O 1
ATOM 1463 N N . ASP A 1 182 ? 4.070 7.880 14.219 1.00 81.69 182 ASP A N 1
ATOM 1464 C CA . ASP A 1 182 ? 3.552 6.913 15.180 1.00 81.69 182 ASP A CA 1
ATOM 1465 C C . ASP A 1 182 ? 2.088 6.565 14.848 1.00 81.69 182 ASP A C 1
ATOM 1467 O O . ASP A 1 182 ? 1.254 7.438 14.556 1.00 81.69 182 ASP A O 1
ATOM 1471 N N . LEU A 1 183 ? 1.757 5.266 14.884 1.00 84.12 183 LEU A N 1
ATOM 1472 C CA . LEU A 1 183 ? 0.402 4.757 14.637 1.00 84.12 183 LEU A CA 1
ATOM 1473 C C . LEU A 1 183 ? -0.634 5.427 15.540 1.00 84.12 183 LEU A C 1
ATOM 1475 O O . LEU A 1 183 ? -1.751 5.696 15.094 1.00 84.12 183 LEU A O 1
ATOM 1479 N N . ARG A 1 184 ? -0.282 5.747 16.788 1.00 87.31 184 ARG A N 1
ATOM 1480 C CA . ARG A 1 184 ? -1.196 6.343 17.772 1.00 87.31 184 ARG A CA 1
ATOM 1481 C C . ARG A 1 184 ? -1.754 7.685 17.304 1.00 87.31 184 ARG A C 1
ATOM 1483 O O . ARG A 1 184 ? -2.924 7.963 17.550 1.00 87.31 184 ARG A O 1
ATOM 1490 N N . TYR A 1 185 ? -0.971 8.471 16.567 1.00 88.62 185 TYR A N 1
ATOM 1491 C CA . TYR A 1 185 ? -1.382 9.773 16.022 1.00 88.62 185 TYR A CA 1
ATOM 1492 C C . TYR A 1 185 ? -1.913 9.686 14.582 1.00 88.62 185 TYR A C 1
ATOM 1494 O O . TYR A 1 185 ? -2.445 10.662 14.043 1.00 88.62 185 TYR A O 1
ATOM 1502 N N . SER A 1 186 ? -1.779 8.521 13.950 1.00 91.12 186 SER A N 1
ATOM 1503 C CA . SER A 1 186 ? -2.196 8.268 12.572 1.00 91.12 186 SER A CA 1
ATOM 1504 C C . SER A 1 186 ? -3.668 7.860 12.500 1.00 91.12 186 SER A C 1
ATOM 1506 O O . SER A 1 186 ? -4.176 7.167 13.381 1.00 91.12 186 SER A O 1
ATOM 1508 N N . ASN A 1 187 ? -4.378 8.299 11.457 1.00 92.06 187 ASN A N 1
ATOM 1509 C CA . ASN A 1 187 ? -5.787 7.933 11.271 1.00 92.06 187 ASN A CA 1
ATOM 1510 C C . ASN A 1 187 ? -5.949 6.475 10.788 1.00 92.06 187 ASN A C 1
ATOM 1512 O O . ASN A 1 187 ? -4.990 5.904 10.267 1.00 92.06 187 ASN A O 1
ATOM 1516 N N . PRO A 1 188 ? -7.146 5.865 10.894 1.00 92.94 188 PRO A N 1
ATOM 1517 C CA . PRO A 1 188 ? -7.322 4.463 10.514 1.00 92.94 188 PRO A CA 1
ATOM 1518 C C . PRO A 1 188 ? -6.909 4.114 9.070 1.00 92.94 188 PRO A C 1
ATOM 1520 O O . PRO A 1 188 ? -6.205 3.120 8.909 1.00 92.94 188 PRO A O 1
ATOM 1523 N N . PRO A 1 189 ? -7.202 4.932 8.031 1.00 93.69 189 PRO A N 1
ATOM 1524 C CA . PRO A 1 189 ? -6.674 4.687 6.686 1.00 93.69 189 PRO A CA 1
ATOM 1525 C C . PRO A 1 189 ? -5.138 4.648 6.604 1.00 93.69 189 PRO A C 1
ATOM 1527 O O . PRO A 1 189 ? -4.593 3.875 5.823 1.00 93.69 189 PRO A O 1
ATOM 1530 N N . ALA A 1 190 ? -4.426 5.461 7.396 1.00 93.94 190 ALA A N 1
ATOM 1531 C CA . ALA A 1 190 ? -2.962 5.428 7.447 1.00 93.94 190 ALA A CA 1
ATOM 1532 C C . ALA A 1 190 ? -2.430 4.178 8.153 1.00 93.94 190 ALA A C 1
ATOM 1534 O O . ALA A 1 190 ? -1.455 3.600 7.684 1.00 93.94 190 ALA A O 1
ATOM 1535 N N . ARG A 1 191 ? -3.080 3.741 9.240 1.00 94.06 191 ARG A N 1
ATOM 1536 C CA . ARG A 1 191 ? -2.718 2.494 9.935 1.00 94.06 191 ARG A CA 1
ATOM 1537 C C . ARG A 1 191 ? -2.887 1.286 9.017 1.00 94.06 191 ARG A C 1
ATOM 1539 O O . ARG A 1 191 ? -1.976 0.479 8.914 1.00 94.06 191 ARG A O 1
ATOM 1546 N N . LEU A 1 192 ? -4.015 1.223 8.305 1.00 95.19 192 LEU A N 1
ATOM 1547 C CA . LEU A 1 192 ? -4.285 0.211 7.283 1.00 95.19 192 LEU A CA 1
ATOM 1548 C C . LEU A 1 192 ? -3.197 0.205 6.199 1.00 95.19 192 LEU A C 1
ATOM 1550 O O . LEU A 1 192 ? -2.604 -0.835 5.939 1.00 95.19 192 LEU A O 1
ATOM 1554 N N . LEU A 1 193 ? -2.916 1.365 5.591 1.00 95.94 193 LEU A N 1
ATOM 1555 C CA . LEU A 1 193 ? -1.919 1.476 4.522 1.00 95.94 193 LEU A CA 1
ATOM 1556 C C . LEU A 1 193 ? -0.521 1.053 4.986 1.00 95.94 193 LEU A C 1
ATOM 1558 O O . LEU A 1 193 ? 0.162 0.345 4.257 1.00 95.94 193 LEU A O 1
ATOM 1562 N N . TRP A 1 194 ? -0.090 1.484 6.174 1.00 93.62 194 TRP A N 1
ATOM 1563 C CA . TRP A 1 194 ? 1.242 1.146 6.669 1.00 93.62 194 TRP A CA 1
ATOM 1564 C C . TRP A 1 194 ? 1.377 -0.323 7.037 1.00 93.62 194 TRP A C 1
ATOM 1566 O O . TRP A 1 194 ? 2.303 -0.950 6.547 1.00 93.62 194 TRP A O 1
ATOM 1576 N N . LEU A 1 195 ? 0.450 -0.896 7.803 1.00 95.06 195 LEU A N 1
ATOM 1577 C CA . LEU A 1 195 ? 0.549 -2.307 8.191 1.00 95.06 195 LEU A CA 1
ATOM 1578 C C . LEU A 1 195 ? 0.520 -3.251 6.979 1.00 95.06 195 LEU A C 1
ATOM 1580 O O . LEU A 1 195 ? 1.184 -4.284 6.987 1.00 95.06 195 LEU A O 1
ATOM 1584 N N . ILE A 1 196 ? -0.209 -2.888 5.917 1.00 96.00 196 ILE A N 1
ATOM 1585 C CA . ILE A 1 196 ? -0.168 -3.630 4.652 1.00 96.00 196 ILE A CA 1
ATOM 1586 C C . ILE A 1 196 ? 1.175 -3.427 3.951 1.00 96.00 196 ILE A C 1
ATOM 1588 O O . ILE A 1 196 ? 1.807 -4.406 3.580 1.00 96.00 196 ILE A O 1
ATOM 1592 N N . ALA A 1 197 ? 1.642 -2.186 3.791 1.00 93.94 197 ALA A N 1
ATOM 1593 C CA . ALA A 1 197 ? 2.917 -1.920 3.128 1.00 93.94 197 ALA A CA 1
ATOM 1594 C C . ALA A 1 197 ? 4.097 -2.596 3.848 1.00 93.94 197 ALA A C 1
ATOM 1596 O O . ALA A 1 197 ? 4.885 -3.264 3.197 1.00 93.94 197 ALA A O 1
ATOM 1597 N N . GLU A 1 198 ? 4.174 -2.503 5.177 1.00 91.94 198 GLU A N 1
ATOM 1598 C CA . GLU A 1 198 ? 5.201 -3.158 6.000 1.00 91.94 198 GLU A CA 1
ATOM 1599 C C . GLU A 1 198 ? 5.174 -4.684 5.840 1.00 91.94 198 GLU A C 1
ATOM 1601 O O . GLU A 1 198 ? 6.220 -5.328 5.832 1.00 91.94 198 GLU A O 1
ATOM 1606 N N . ARG A 1 199 ? 3.990 -5.284 5.653 1.00 93.69 199 ARG A N 1
ATOM 1607 C CA . ARG A 1 199 ? 3.884 -6.718 5.365 1.00 93.69 199 ARG A CA 1
ATOM 1608 C C . ARG A 1 199 ? 4.435 -7.092 3.989 1.00 93.69 199 ARG A C 1
ATOM 1610 O O . ARG A 1 199 ? 4.956 -8.202 3.854 1.00 93.69 199 ARG A O 1
ATOM 1617 N N . LEU A 1 200 ? 4.242 -6.231 2.990 1.00 92.31 200 LEU A N 1
ATOM 1618 C CA . LEU A 1 200 ? 4.720 -6.437 1.619 1.00 92.31 200 LEU A CA 1
ATOM 1619 C C . LEU A 1 200 ? 6.239 -6.253 1.536 1.00 92.31 200 LEU A C 1
ATOM 1621 O O . LEU A 1 200 ? 6.928 -7.057 0.918 1.00 92.31 200 LEU A O 1
ATOM 1625 N N . ASP A 1 201 ? 6.758 -5.226 2.207 1.00 88.75 201 ASP A N 1
ATOM 1626 C CA . ASP A 1 201 ? 8.186 -4.982 2.375 1.00 88.75 201 ASP A CA 1
ATOM 1627 C C . ASP A 1 201 ? 8.435 -4.277 3.720 1.00 88.75 201 ASP A C 1
ATOM 1629 O O . ASP A 1 201 ? 7.989 -3.148 3.956 1.00 88.75 201 ASP A O 1
ATOM 1633 N N . LEU A 1 202 ? 9.185 -4.947 4.601 1.00 85.94 202 LEU A N 1
ATOM 1634 C CA . LEU A 1 202 ? 9.500 -4.485 5.959 1.00 85.94 202 LEU A CA 1
ATOM 1635 C C . LEU A 1 202 ? 10.277 -3.161 5.981 1.00 85.94 202 LEU A C 1
ATOM 1637 O O . LEU A 1 202 ? 10.366 -2.509 7.021 1.00 85.94 202 LEU A O 1
ATOM 1641 N N . HIS A 1 203 ? 10.857 -2.754 4.852 1.00 84.00 203 HIS A N 1
ATOM 1642 C CA . HIS A 1 203 ? 11.600 -1.508 4.746 1.00 84.00 203 HIS A CA 1
ATOM 1643 C C . HIS A 1 203 ? 10.698 -0.281 4.569 1.00 84.00 203 HIS A C 1
ATOM 1645 O O . HIS A 1 203 ? 11.195 0.844 4.683 1.00 84.00 203 HIS A O 1
ATOM 1651 N N . TYR A 1 204 ? 9.396 -0.444 4.284 1.00 85.75 204 TYR A N 1
ATOM 1652 C CA . TYR A 1 204 ? 8.498 0.706 4.192 1.00 85.75 204 TYR A CA 1
ATOM 1653 C C . TYR A 1 204 ? 8.288 1.345 5.558 1.00 85.75 204 TYR A C 1
ATOM 1655 O O . TYR A 1 204 ? 7.790 0.734 6.502 1.00 85.75 204 TYR A O 1
ATOM 1663 N N . THR A 1 205 ? 8.581 2.638 5.630 1.00 84.19 205 THR A N 1
ATOM 1664 C CA . THR A 1 205 ? 8.313 3.452 6.808 1.00 84.19 205 THR A CA 1
ATOM 1665 C C . THR A 1 205 ? 7.124 4.386 6.567 1.00 84.19 205 THR A C 1
ATOM 1667 O O . THR A 1 205 ? 6.811 4.735 5.421 1.00 84.19 205 THR A O 1
ATOM 1670 N N . PRO A 1 206 ? 6.458 4.875 7.628 1.00 84.12 206 PRO A N 1
ATOM 1671 C CA . PRO A 1 206 ? 5.408 5.885 7.491 1.00 84.12 206 PRO A CA 1
ATOM 1672 C C . PRO A 1 206 ? 5.841 7.129 6.704 1.00 84.12 206 PRO A C 1
ATOM 1674 O O . PRO A 1 206 ? 5.031 7.748 6.012 1.00 84.12 206 PRO A O 1
ATOM 1677 N N . GLU A 1 207 ? 7.118 7.508 6.792 1.00 80.75 207 GLU A N 1
ATOM 1678 C CA . GLU A 1 207 ? 7.691 8.627 6.050 1.00 80.75 207 GLU A CA 1
ATOM 1679 C C . GLU A 1 207 ? 7.593 8.399 4.538 1.00 80.75 207 GLU A C 1
ATOM 1681 O O . GLU A 1 207 ? 7.146 9.306 3.824 1.00 80.75 207 GLU A O 1
ATOM 1686 N N . ASN A 1 208 ? 7.923 7.189 4.064 1.00 82.88 208 ASN A N 1
ATOM 1687 C CA . ASN A 1 208 ? 7.787 6.805 2.654 1.00 82.88 208 ASN A CA 1
ATOM 1688 C C . ASN A 1 208 ? 6.323 6.890 2.192 1.00 82.88 208 ASN A C 1
ATOM 1690 O O . ASN A 1 208 ? 6.031 7.326 1.077 1.00 82.88 208 ASN A O 1
ATOM 1694 N N . LEU A 1 209 ? 5.392 6.517 3.073 1.00 88.12 209 LEU A N 1
ATOM 1695 C CA . LEU A 1 209 ? 3.964 6.401 2.769 1.00 88.12 209 LEU A CA 1
ATOM 1696 C C . LEU A 1 209 ? 3.193 7.724 2.917 1.00 88.12 209 LEU A C 1
ATOM 1698 O O . LEU A 1 209 ? 2.087 7.862 2.389 1.00 88.12 209 LEU A O 1
ATOM 1702 N N . SER A 1 210 ? 3.768 8.719 3.595 1.00 86.38 210 SER A N 1
ATOM 1703 C CA . SER A 1 210 ? 3.085 9.965 3.975 1.00 86.38 210 SER A CA 1
ATOM 1704 C C . SER A 1 210 ? 2.495 10.768 2.807 1.00 86.38 210 SER A C 1
ATOM 1706 O O . SER A 1 210 ? 1.423 11.364 2.941 1.00 86.38 210 SER A O 1
ATOM 1708 N N . ASP A 1 211 ? 3.154 10.747 1.647 1.00 85.38 211 ASP A N 1
ATOM 1709 C CA . ASP A 1 211 ? 2.697 11.416 0.424 1.00 85.38 211 ASP A CA 1
ATOM 1710 C C . ASP A 1 211 ? 2.217 10.437 -0.663 1.00 85.38 211 ASP A C 1
ATOM 1712 O O . ASP A 1 211 ? 1.748 10.883 -1.713 1.00 85.38 211 ASP A O 1
ATOM 1716 N N . LEU A 1 212 ? 2.271 9.122 -0.419 1.00 88.94 212 LEU A N 1
ATOM 1717 C CA . LEU A 1 212 ? 1.969 8.080 -1.409 1.00 88.94 212 LEU A CA 1
ATOM 1718 C C . LEU A 1 212 ? 0.579 8.260 -2.040 1.00 88.94 212 LEU A C 1
ATOM 1720 O O . LEU A 1 212 ? 0.454 8.302 -3.262 1.00 88.94 212 LEU A O 1
ATOM 1724 N N . HIS A 1 213 ? -0.464 8.475 -1.235 1.00 88.88 213 HIS A N 1
ATOM 1725 C CA . HIS A 1 213 ? -1.819 8.678 -1.764 1.00 88.88 213 HIS A CA 1
ATOM 1726 C C . HIS A 1 213 ? -1.911 9.896 -2.707 1.00 88.88 213 HIS A C 1
ATOM 1728 O O . HIS A 1 213 ? -2.557 9.834 -3.751 1.00 88.88 213 HIS A O 1
ATOM 1734 N N . LYS A 1 214 ? -1.207 10.997 -2.402 1.00 86.75 214 LYS A N 1
ATOM 1735 C CA . LYS A 1 214 ? -1.160 12.175 -3.289 1.00 86.75 214 LYS A CA 1
ATOM 1736 C C . LYS A 1 214 ? -0.394 11.882 -4.577 1.00 86.75 214 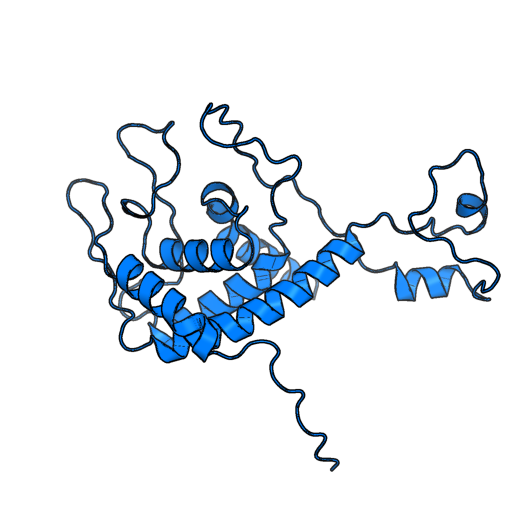LYS A C 1
ATOM 1738 O O . LYS A 1 214 ? -0.788 12.371 -5.635 1.00 86.75 214 LYS A O 1
ATOM 1743 N N . GLN A 1 215 ? 0.691 11.110 -4.492 1.00 87.50 215 GLN A N 1
ATOM 1744 C CA . GLN A 1 215 ? 1.459 10.689 -5.663 1.00 87.50 215 GLN A CA 1
ATOM 1745 C C . GLN A 1 215 ? 0.595 9.850 -6.608 1.00 87.50 215 GLN A C 1
ATOM 1747 O O . GLN A 1 215 ? 0.550 10.153 -7.796 1.00 87.50 215 GLN A O 1
ATOM 1752 N N . VAL A 1 216 ? -0.175 8.893 -6.078 1.00 88.44 216 VAL A N 1
ATOM 1753 C CA . VAL A 1 216 ? -1.114 8.070 -6.859 1.00 88.44 216 VAL A CA 1
ATOM 1754 C C . VAL A 1 216 ? -2.178 8.929 -7.548 1.00 88.44 216 VAL A C 1
ATOM 1756 O O . VAL A 1 216 ? -2.433 8.756 -8.741 1.00 88.44 216 VAL A O 1
ATOM 1759 N N . LEU A 1 217 ? -2.763 9.904 -6.844 1.00 87.06 217 LEU A N 1
ATOM 1760 C CA . LEU A 1 217 ? -3.730 10.834 -7.443 1.00 87.06 217 LEU A CA 1
ATOM 1761 C C . LEU A 1 217 ? -3.112 11.656 -8.583 1.00 87.06 217 LEU A C 1
ATOM 1763 O O . LEU A 1 217 ? -3.721 11.794 -9.645 1.00 87.06 217 LEU A O 1
ATOM 1767 N N . ARG A 1 218 ? -1.890 12.170 -8.396 1.00 86.94 218 ARG A N 1
ATOM 1768 C CA . ARG A 1 218 ? -1.157 12.901 -9.441 1.00 86.94 218 ARG A CA 1
ATOM 1769 C C . ARG A 1 218 ? -0.822 11.996 -10.629 1.00 86.94 218 ARG A C 1
ATOM 1771 O O . ARG A 1 218 ? -0.990 12.420 -11.769 1.00 86.94 218 ARG A O 1
ATOM 1778 N N . HIS A 1 219 ? -0.382 10.767 -10.372 1.00 84.44 219 HIS A N 1
ATOM 1779 C CA . HIS A 1 219 ? -0.068 9.781 -11.402 1.00 84.44 219 HIS A CA 1
ATOM 1780 C C . HIS A 1 219 ? -1.292 9.486 -12.279 1.00 84.44 219 HIS A C 1
ATOM 1782 O O . HIS A 1 219 ? -1.219 9.605 -13.501 1.00 84.44 219 HIS A O 1
ATOM 1788 N N . ARG A 1 220 ? -2.450 9.219 -11.661 1.00 85.69 220 ARG A N 1
ATOM 1789 C CA . ARG A 1 220 ? -3.725 9.003 -12.366 1.00 85.69 220 ARG A CA 1
ATOM 1790 C C . ARG A 1 220 ? -4.156 10.222 -13.182 1.00 85.69 220 ARG A C 1
ATOM 1792 O O . ARG A 1 220 ? -4.567 10.069 -14.328 1.00 85.69 220 ARG A O 1
ATOM 1799 N N . ALA A 1 221 ? -4.033 11.425 -12.619 1.00 84.94 221 ALA A N 1
ATOM 1800 C CA . ALA A 1 221 ? -4.368 12.660 -13.329 1.00 84.94 221 ALA A CA 1
ATOM 1801 C C . ALA A 1 221 ? -3.465 12.897 -14.552 1.00 84.94 221 ALA A C 1
ATOM 1803 O O . ALA A 1 221 ? -3.937 13.377 -15.578 1.00 84.94 221 ALA A O 1
ATOM 1804 N N . ASN A 1 222 ? -2.180 12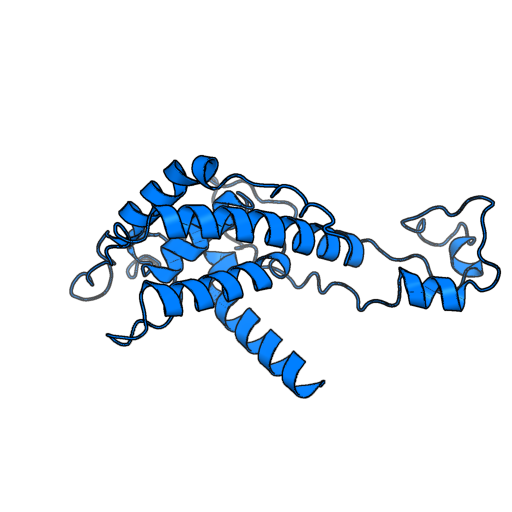.546 -14.461 1.00 82.81 222 ASN A N 1
ATOM 1805 C CA . ASN A 1 222 ? -1.248 12.641 -15.582 1.00 82.81 222 ASN A CA 1
ATOM 1806 C C . ASN A 1 222 ? -1.537 11.592 -16.663 1.00 82.81 222 ASN A C 1
ATOM 1808 O O . ASN A 1 222 ? -1.481 11.926 -17.842 1.00 82.81 222 ASN A O 1
ATOM 1812 N N . ALA A 1 223 ? -1.867 10.355 -16.279 1.00 81.38 223 ALA A N 1
ATOM 1813 C CA . ALA A 1 223 ? -2.246 9.304 -17.223 1.00 81.38 223 ALA A CA 1
ATOM 1814 C C . ALA A 1 223 ? -3.498 9.692 -18.029 1.00 81.38 223 ALA A C 1
ATOM 1816 O O . ALA A 1 223 ? -3.485 9.601 -19.250 1.00 81.38 223 ALA A O 1
ATOM 1817 N N . ALA A 1 224 ? -4.520 10.242 -17.365 1.00 79.69 224 ALA A N 1
ATOM 1818 C CA . ALA A 1 224 ? -5.756 10.701 -18.007 1.00 79.69 224 ALA A CA 1
ATOM 1819 C C . ALA A 1 224 ? -5.580 11.906 -18.953 1.00 79.69 224 ALA A C 1
ATOM 1821 O O . ALA A 1 224 ? -6.475 12.208 -19.729 1.00 79.69 224 ALA A O 1
ATOM 1822 N N . ARG A 1 225 ? -4.460 12.637 -18.868 1.00 80.12 225 ARG A N 1
ATOM 1823 C CA . ARG A 1 225 ? -4.130 13.729 -19.805 1.00 80.12 225 ARG A CA 1
ATOM 1824 C C . ARG A 1 225 ? -3.398 13.247 -21.055 1.00 80.12 225 ARG A C 1
ATOM 1826 O O . ARG A 1 225 ? -3.278 14.015 -22.001 1.00 80.12 225 ARG A O 1
ATOM 1833 N N . LYS A 1 226 ? -2.821 12.043 -21.006 1.00 71.12 226 LYS A N 1
ATOM 1834 C CA . LYS A 1 226 ? -2.052 11.440 -22.103 1.00 71.12 226 LYS A CA 1
ATOM 1835 C C . LYS A 1 226 ? -2.899 10.501 -22.970 1.00 71.12 226 LYS A C 1
ATOM 1837 O O . LYS A 1 226 ? -2.450 10.158 -24.057 1.00 71.12 226 LYS A O 1
ATOM 1842 N N . SER A 1 227 ? -4.060 10.076 -22.468 1.00 52.88 227 SER A N 1
ATOM 1843 C CA . SER A 1 227 ? -5.112 9.359 -23.202 1.00 52.88 227 SER A CA 1
ATOM 1844 C C . SER A 1 227 ? -6.010 10.324 -23.957 1.00 52.88 227 SER A C 1
ATOM 1846 O O . SER A 1 227 ? -6.373 10.004 -25.103 1.00 52.88 227 SER A O 1
#

Sequence (227 aa):
MSDEPQPEPMYQPEAFRPLAAHIVEAARQPVLGGKSPRPGIDLGPHLDALAALMADVAEWYEVARDDWEARNVAPPNRDLERNLDPDEPEPGFDYGDAEPTDWAAFFDAFYGRADGNPGRNRQTHQRTDTKPWLPQPPPVPPLYPVVVALERWWKAKVGDKHGQRFSPRFGRDFFDKDRPYDLRYSNPPARLLWLIAERLDLHYTPENLSDLHKQVLRHRANAARKS

Radius of gyration: 21.76 Å; chains: 1; bounding box: 57×42×60 Å

pLDDT: mean 78.63, std 15.71, range [40.47, 97.25]